Protein AF-A0A669EKJ0-F1 (afdb_monomer_lite)

Radius of gyration: 44.84 Å; chains: 1; bounding box: 117×77×110 Å

Organism: Oreochromis niloticus (NCBI:txid8128)

Foldseek 3Di:
DDDDDLVVCQVPPDLVSLVVDDLVVLVVNCVVLVQDDDNPDDSVVSSVSSVVSCVVVVSDDPDPPDDPDDDDDDDDDDDDDDDDDDDDDDDDDDDDDDDDPPDDDPDDPVVPCPDPVNVVVVVVVVVVVVVVVVVVVVVVVVVVVVVVVVVVVVVVVVVVVVVVVVVVVVVVVVVVVVVVVVVVVVPDPPPDDDPPPPPPPPPPPPPVVVVVVVVVVVD

pLDDT: mean 74.07, std 21.7, range [30.89, 98.69]

Secondary structure (DSSP, 8-state):
-----HHHHHHS--HHHHHHS-HHHHHHHHHHTT----TTS-HHHHHHHHHHHHHHTTSS------------------------------------------PPP---GGGG---HHHHHHHHHHHHHHHHHHHHHHHHHHHHHHHHHHHHHHHHHHHHHHHHHHHHHHHHHHHHHHHHHHHHHHHTS-------------------HHHHHHHHHTT-

Structure (mmCIF, N/CA/C/O backbone):
data_AF-A0A669EKJ0-F1
#
_entry.id   AF-A0A669EKJ0-F1
#
loop_
_atom_site.group_PDB
_atom_site.id
_atom_site.type_symbol
_atom_site.label_atom_id
_atom_site.label_alt_id
_atom_site.label_comp_id
_atom_site.label_asym_id
_atom_site.label_entity_id
_atom_site.label_seq_id
_atom_site.pdbx_PDB_ins_code
_atom_site.Cartn_x
_atom_site.Cartn_y
_atom_site.Cartn_z
_atom_site.occupancy
_atom_site.B_iso_or_equiv
_atom_site.auth_seq_id
_atom_site.auth_comp_id
_atom_site.auth_asym_id
_atom_site.auth_atom_id
_atom_site.pdbx_PDB_model_num
ATOM 1 N N . MET A 1 1 ? 3.127 -13.927 -50.199 1.00 44.66 1 MET A N 1
ATOM 2 C CA . MET A 1 1 ? 2.517 -13.488 -48.924 1.00 44.66 1 MET A CA 1
ATOM 3 C C . MET A 1 1 ? 2.285 -14.740 -48.099 1.00 44.66 1 MET A C 1
ATOM 5 O O . MET A 1 1 ? 1.481 -15.553 -48.525 1.00 44.66 1 MET A O 1
ATOM 9 N N . ALA A 1 2 ? 3.044 -14.953 -47.020 1.00 54.34 2 ALA A N 1
ATOM 10 C CA . ALA A 1 2 ? 2.874 -16.132 -46.170 1.00 54.34 2 ALA A CA 1
ATOM 11 C C . ALA A 1 2 ? 1.551 -16.007 -45.401 1.00 54.34 2 ALA A C 1
ATOM 13 O O . ALA A 1 2 ? 1.366 -15.061 -44.634 1.00 54.34 2 ALA A O 1
ATOM 14 N N . THR A 1 3 ? 0.616 -16.903 -45.689 1.00 70.19 3 THR A N 1
ATOM 15 C CA . THR A 1 3 ? -0.639 -17.077 -44.959 1.00 70.19 3 THR A CA 1
ATOM 16 C C . THR A 1 3 ? -0.335 -17.826 -43.667 1.00 70.19 3 THR A C 1
ATOM 18 O O . THR A 1 3 ? 0.333 -18.858 -43.707 1.00 70.19 3 THR A O 1
ATOM 21 N N . PHE A 1 4 ? -0.770 -17.295 -42.526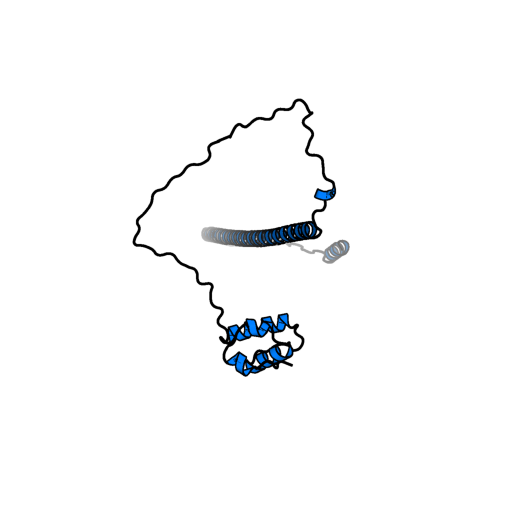 1.00 77.31 4 PHE A N 1
ATOM 22 C CA . PHE A 1 4 ? -0.708 -18.028 -41.267 1.00 77.31 4 PHE A CA 1
ATOM 23 C C . PHE A 1 4 ? -1.655 -19.228 -41.352 1.00 77.31 4 PHE A C 1
ATOM 25 O O . PHE A 1 4 ? -2.820 -19.066 -41.708 1.00 77.31 4 PHE A O 1
ATOM 32 N N . ASP A 1 5 ? -1.145 -20.423 -41.066 1.00 82.81 5 ASP A N 1
ATOM 33 C CA . ASP A 1 5 ? -1.951 -21.638 -41.049 1.00 82.81 5 ASP A CA 1
ATOM 34 C C . ASP A 1 5 ? -2.455 -21.920 -39.627 1.00 82.81 5 ASP A C 1
ATOM 36 O O . ASP A 1 5 ? -1.689 -22.286 -38.730 1.00 82.81 5 ASP A O 1
ATOM 40 N N . ILE A 1 6 ? -3.764 -21.749 -39.432 1.00 81.94 6 ILE A N 1
ATOM 41 C CA . ILE A 1 6 ? -4.445 -22.009 -38.159 1.00 81.94 6 ILE A CA 1
ATOM 42 C C . ILE A 1 6 ? -4.362 -23.501 -37.812 1.00 81.94 6 ILE A C 1
ATOM 44 O O . ILE A 1 6 ? -4.164 -23.839 -36.645 1.00 81.94 6 ILE A O 1
ATOM 48 N N . ALA A 1 7 ? -4.440 -24.398 -38.803 1.00 78.38 7 ALA A N 1
ATOM 49 C CA . ALA A 1 7 ? -4.379 -25.838 -38.566 1.00 78.38 7 ALA A CA 1
ATOM 50 C C . ALA A 1 7 ? -3.005 -26.243 -38.001 1.00 78.38 7 ALA A C 1
ATOM 52 O O . ALA A 1 7 ? -2.933 -26.934 -36.982 1.00 78.38 7 ALA A O 1
ATOM 53 N N . GLY A 1 8 ? -1.915 -25.720 -38.571 1.00 77.44 8 GLY A N 1
ATOM 54 C CA . GLY A 1 8 ? -0.563 -25.892 -38.037 1.00 77.44 8 GLY A CA 1
ATOM 55 C C . GLY A 1 8 ? -0.396 -25.384 -36.599 1.00 77.44 8 GLY A C 1
ATOM 56 O O . GLY A 1 8 ? 0.259 -26.041 -35.786 1.00 77.44 8 GLY A O 1
ATOM 57 N N . PHE A 1 9 ? -1.035 -24.264 -36.243 1.00 81.38 9 PHE A N 1
ATOM 58 C CA . PHE A 1 9 ? -1.031 -23.766 -34.864 1.00 81.38 9 PHE A CA 1
ATOM 59 C C . PHE A 1 9 ? -1.803 -24.686 -33.911 1.00 81.38 9 PHE A C 1
ATOM 61 O O . PHE A 1 9 ? -1.329 -24.944 -32.808 1.00 81.38 9 PHE A O 1
ATOM 68 N N . THR A 1 10 ? -2.950 -25.226 -34.330 1.00 78.50 10 THR A N 1
ATOM 69 C CA . THR A 1 10 ? -3.732 -26.149 -33.488 1.00 78.50 10 THR A CA 1
ATOM 70 C C . THR A 1 10 ? -3.004 -27.462 -33.207 1.00 78.50 10 THR A C 1
ATOM 72 O O . THR A 1 10 ? -3.125 -27.997 -32.108 1.00 78.50 10 THR A O 1
ATOM 75 N N . ALA A 1 11 ? -2.201 -27.950 -34.159 1.00 79.75 11 ALA A N 1
ATOM 76 C CA . ALA A 1 11 ? -1.397 -29.158 -33.988 1.00 79.75 11 ALA A CA 1
ATOM 77 C C . ALA A 1 11 ? -0.214 -28.952 -33.025 1.00 79.75 11 ALA A C 1
ATOM 79 O O . ALA A 1 11 ? 0.177 -29.878 -32.313 1.00 79.75 11 ALA A O 1
ATOM 80 N N . LYS A 1 12 ? 0.370 -27.746 -32.998 1.00 78.25 12 LYS A N 1
ATOM 81 C CA . LYS A 1 12 ? 1.479 -27.400 -32.102 1.00 78.25 12 LYS A CA 1
ATOM 82 C C . LYS A 1 12 ? 1.341 -25.960 -31.593 1.00 78.25 12 LYS A C 1
ATOM 84 O O . LYS A 1 12 ? 2.024 -25.059 -32.100 1.00 78.25 12 LYS A O 1
ATOM 89 N N . PRO A 1 13 ? 0.492 -25.730 -30.576 1.00 78.94 13 PRO A N 1
ATOM 90 C CA . PRO A 1 13 ? 0.267 -24.395 -30.049 1.00 78.94 13 PRO A CA 1
ATOM 91 C C . PRO A 1 13 ? 1.549 -23.911 -29.376 1.00 78.94 13 PRO A C 1
ATOM 93 O O . PRO A 1 13 ? 2.040 -24.503 -28.416 1.00 78.94 13 PRO A O 1
ATOM 96 N N . SER A 1 14 ? 2.136 -22.841 -29.907 1.00 79.88 14 SER A N 1
ATOM 97 C CA . SER A 1 14 ? 3.357 -22.263 -29.350 1.00 79.88 14 SER A CA 1
ATOM 98 C C . SER A 1 14 ? 3.255 -20.752 -29.256 1.00 79.88 14 SER A C 1
ATOM 100 O O . SER A 1 14 ? 2.785 -20.071 -30.167 1.00 79.88 14 SER A O 1
ATOM 102 N N . LEU A 1 15 ? 3.731 -20.217 -28.133 1.00 79.56 15 LEU A N 1
ATOM 103 C CA . LEU A 1 15 ? 3.696 -18.782 -27.863 1.00 79.56 15 LEU A CA 1
ATOM 104 C C . LEU A 1 15 ? 4.544 -17.999 -28.873 1.00 79.56 15 LEU A C 1
ATOM 106 O O . LEU A 1 15 ? 4.146 -16.921 -29.291 1.00 79.56 15 LEU A O 1
ATOM 110 N N . ALA A 1 16 ? 5.650 -18.583 -29.345 1.00 80.81 16 ALA A N 1
ATOM 111 C CA . ALA A 1 16 ? 6.514 -17.977 -30.356 1.00 80.81 16 ALA A CA 1
ATOM 112 C C . ALA A 1 16 ? 5.795 -17.723 -31.695 1.00 80.81 16 ALA A C 1
ATOM 114 O O . ALA A 1 16 ? 6.106 -16.749 -32.379 1.00 80.81 16 ALA A O 1
ATOM 115 N N . LEU A 1 17 ? 4.812 -18.555 -32.066 1.00 81.50 17 LEU A N 1
ATOM 116 C CA . LEU A 1 17 ? 4.032 -18.340 -33.287 1.00 81.50 17 LEU A CA 1
ATOM 117 C C . LEU A 1 17 ? 3.113 -17.119 -33.162 1.00 81.50 17 LEU A C 1
ATOM 119 O O . LEU A 1 17 ? 2.988 -16.361 -34.123 1.00 81.50 17 LEU A O 1
ATOM 123 N N . LEU A 1 18 ? 2.543 -16.865 -31.978 1.00 83.31 18 LEU A N 1
ATOM 124 C CA . LEU A 1 18 ? 1.678 -15.701 -31.733 1.00 83.31 18 LEU A CA 1
ATOM 125 C C . LEU A 1 18 ? 2.424 -14.365 -31.884 1.00 83.31 18 LEU A C 1
ATOM 127 O O . LEU A 1 18 ? 1.822 -13.349 -32.234 1.00 83.31 18 LEU A O 1
ATOM 131 N N . ASP A 1 19 ? 3.738 -14.354 -31.668 1.00 84.31 19 ASP A N 1
ATOM 132 C CA . ASP A 1 19 ? 4.569 -13.150 -31.774 1.00 84.31 19 ASP A CA 1
ATOM 133 C C . ASP A 1 19 ? 4.693 -12.679 -33.229 1.00 84.31 19 ASP A C 1
ATOM 135 O O . ASP A 1 19 ? 4.610 -11.477 -33.526 1.00 84.31 19 ASP A O 1
ATOM 139 N N . VAL A 1 20 ? 4.818 -13.642 -34.143 1.00 84.62 20 VAL A N 1
ATOM 140 C CA . VAL A 1 20 ? 5.020 -13.424 -35.582 1.00 84.62 20 VAL A CA 1
ATOM 141 C C . VAL A 1 20 ? 3.692 -13.195 -36.322 1.00 84.62 20 VAL A C 1
ATOM 143 O O . VAL A 1 20 ? 3.678 -12.548 -37.370 1.00 84.62 20 VAL A O 1
ATOM 146 N N . CYS A 1 21 ? 2.563 -13.628 -35.751 1.00 84.31 21 CYS A N 1
ATOM 147 C CA . CYS A 1 21 ? 1.220 -13.459 -36.321 1.00 84.31 21 CYS A CA 1
ATOM 148 C C . CYS A 1 21 ? 0.838 -11.991 -36.585 1.00 84.31 21 CYS A C 1
ATOM 150 O O . CYS A 1 21 ? 1.204 -11.071 -35.839 1.00 84.31 21 CYS A O 1
ATOM 152 N N . ARG A 1 22 ? 0.037 -11.743 -37.628 1.00 90.00 22 ARG A N 1
ATOM 153 C CA . ARG A 1 22 ? -0.607 -10.438 -37.852 1.00 90.00 22 ARG A CA 1
ATOM 154 C C . ARG A 1 22 ? -1.815 -10.287 -36.927 1.00 90.00 22 ARG A C 1
ATOM 156 O O . ARG A 1 22 ? -2.322 -11.250 -36.364 1.00 90.00 22 ARG A O 1
ATOM 163 N N . LYS A 1 23 ? -2.318 -9.055 -36.785 1.00 90.31 23 LYS A N 1
ATOM 164 C CA . LYS A 1 23 ? -3.505 -8.782 -35.954 1.00 90.31 23 LYS A CA 1
ATOM 165 C C . LYS A 1 23 ? -4.730 -9.598 -36.402 1.00 90.31 23 LYS A C 1
ATOM 167 O O . LYS A 1 23 ? -5.476 -10.051 -35.547 1.00 90.31 23 LYS A O 1
ATOM 172 N N . ARG A 1 24 ? -4.910 -9.790 -37.716 1.00 87.38 24 ARG A N 1
ATOM 173 C CA . ARG A 1 24 ? -5.999 -10.602 -38.282 1.00 87.38 24 ARG A CA 1
ATOM 174 C C . ARG A 1 24 ? -5.875 -12.067 -37.859 1.00 87.38 24 ARG A C 1
ATOM 176 O O . ARG A 1 24 ? -6.806 -12.595 -37.273 1.00 87.38 24 ARG A O 1
ATOM 183 N N . ASP A 1 25 ? -4.701 -12.656 -38.054 1.00 88.50 25 ASP A N 1
ATOM 184 C CA . ASP A 1 25 ? -4.416 -14.048 -37.692 1.00 88.50 25 ASP A CA 1
ATOM 185 C C . ASP A 1 25 ? -4.686 -14.305 -36.195 1.00 88.50 25 ASP A C 1
ATOM 187 O O . ASP A 1 25 ? -5.316 -15.288 -35.827 1.00 88.50 25 ASP A O 1
ATOM 191 N N . LEU A 1 26 ? -4.305 -13.369 -35.315 1.00 89.69 26 LEU A N 1
ATOM 192 C CA . LEU A 1 26 ? -4.602 -13.456 -33.878 1.00 89.69 26 LEU A CA 1
ATOM 193 C C . LEU A 1 26 ? -6.111 -13.437 -33.566 1.00 89.69 26 LEU A C 1
ATOM 195 O O . LEU A 1 26 ? -6.544 -14.085 -32.616 1.00 89.69 26 LEU A O 1
ATOM 199 N N . GLN A 1 27 ? -6.913 -12.700 -34.341 1.00 88.75 27 GLN A N 1
ATOM 200 C CA . GLN A 1 27 ? -8.376 -12.690 -34.204 1.00 88.75 27 GLN A CA 1
ATOM 201 C C . GLN A 1 27 ? -8.998 -13.993 -34.715 1.00 88.75 27 GLN A C 1
ATOM 203 O O . GLN A 1 27 ? -9.948 -14.493 -34.114 1.00 88.75 27 GLN A O 1
ATOM 208 N N . GLU A 1 28 ? -8.455 -14.565 -35.789 1.00 89.00 28 GLU A N 1
ATOM 209 C CA . GLU A 1 28 ? -8.882 -15.867 -36.306 1.00 89.00 28 GLU A CA 1
ATOM 210 C C . GLU A 1 28 ? -8.579 -16.983 -35.298 1.00 89.00 28 GLU A C 1
ATOM 212 O O . GLU A 1 28 ? -9.455 -17.795 -35.005 1.00 89.00 28 GLU A O 1
ATOM 217 N N . VAL A 1 29 ? -7.399 -16.963 -34.667 1.00 86.69 29 VAL A N 1
ATOM 218 C CA . VAL A 1 29 ? -7.061 -17.879 -33.565 1.00 86.69 29 VAL A CA 1
ATOM 219 C C . VAL A 1 29 ? -8.011 -17.677 -32.381 1.00 86.69 29 VAL A C 1
ATOM 221 O O . VAL A 1 29 ? -8.551 -18.650 -31.861 1.00 86.69 29 VAL A O 1
ATOM 224 N N . ALA A 1 30 ? -8.286 -16.434 -31.976 1.00 89.44 30 ALA A N 1
ATOM 225 C CA . ALA A 1 30 ? -9.242 -16.161 -30.899 1.00 89.44 30 ALA A CA 1
ATOM 226 C C . ALA A 1 30 ? -10.636 -16.731 -31.205 1.00 89.44 30 ALA A C 1
ATOM 228 O O . ALA A 1 30 ? -11.250 -17.362 -30.347 1.00 89.44 30 ALA A O 1
ATOM 229 N N . THR A 1 31 ? -11.095 -16.573 -32.448 1.00 89.38 31 THR A N 1
ATOM 230 C CA . THR A 1 31 ? -12.373 -17.113 -32.927 1.00 89.38 31 THR A CA 1
ATOM 231 C C . THR A 1 31 ? -12.375 -18.641 -32.890 1.00 89.38 31 THR A C 1
ATOM 233 O O . THR A 1 31 ? -13.329 -19.237 -32.398 1.00 89.38 31 THR A O 1
ATOM 236 N N . HIS A 1 32 ? -11.289 -19.277 -33.335 1.00 87.38 32 HIS A N 1
ATOM 237 C CA . HIS A 1 32 ? -11.148 -20.733 -33.342 1.00 87.38 32 HIS A CA 1
ATOM 238 C C . HIS A 1 32 ? -11.215 -21.344 -31.931 1.00 87.38 32 HIS A C 1
ATOM 240 O O . HIS A 1 32 ? -11.831 -22.386 -31.733 1.00 87.38 32 HIS A O 1
ATOM 246 N N . TYR A 1 33 ? -10.611 -20.690 -30.934 1.00 84.69 33 TYR A N 1
ATOM 247 C CA . TYR A 1 33 ? -10.622 -21.152 -29.539 1.00 84.69 33 TYR A CA 1
ATOM 248 C C . TYR A 1 33 ? -11.789 -20.596 -28.703 1.00 84.69 33 TYR A C 1
ATOM 250 O O . TYR A 1 33 ? -11.871 -20.873 -27.504 1.00 84.69 33 TYR A O 1
ATOM 258 N N . GLY A 1 34 ? -12.692 -19.816 -29.310 1.00 85.38 34 GLY A N 1
ATOM 259 C CA . GLY A 1 34 ? -13.833 -19.206 -28.623 1.00 85.38 34 GLY A CA 1
ATOM 260 C C . GLY A 1 34 ? -13.435 -18.200 -27.537 1.00 85.38 34 GLY A C 1
ATOM 261 O O . GLY A 1 34 ? -14.122 -18.080 -26.525 1.00 85.38 34 GLY A O 1
ATOM 262 N N . ILE A 1 35 ? -12.306 -17.507 -27.711 1.00 87.06 35 ILE A N 1
ATOM 263 C CA . ILE A 1 35 ? -11.802 -16.495 -26.779 1.00 87.06 35 ILE A CA 1
ATOM 264 C C . ILE A 1 35 ? -12.346 -15.130 -27.209 1.00 87.06 35 ILE A C 1
ATOM 266 O O . ILE A 1 35 ? -12.019 -14.619 -28.282 1.00 87.06 35 ILE A O 1
ATOM 270 N N . SER A 1 36 ? -13.163 -14.517 -26.353 1.00 87.00 36 SER A N 1
ATOM 271 C CA . SER A 1 36 ? -13.737 -13.193 -26.600 1.00 87.00 36 SER A CA 1
ATOM 272 C C . SER A 1 36 ? -12.665 -12.108 -26.517 1.00 87.00 36 SER A C 1
ATOM 274 O O . SER A 1 36 ? -12.218 -11.733 -25.434 1.00 87.00 36 SER A O 1
ATOM 276 N N . VAL A 1 37 ? -12.272 -11.571 -27.670 1.00 86.25 37 VAL A N 1
ATOM 277 C CA . VAL A 1 37 ? -11.315 -10.464 -27.788 1.00 86.25 37 VAL A CA 1
ATOM 278 C C . VAL A 1 37 ? -11.960 -9.283 -28.506 1.00 86.25 37 VAL A C 1
ATOM 280 O O . VAL A 1 37 ? -12.655 -9.448 -29.507 1.00 86.25 37 VAL A O 1
ATOM 283 N N . SER A 1 38 ? -11.730 -8.064 -28.014 1.00 86.75 38 SER A N 1
ATOM 284 C CA . SER A 1 38 ? -12.245 -6.861 -28.674 1.00 86.75 38 SER A CA 1
ATOM 285 C C . SER A 1 38 ? -11.462 -6.560 -29.959 1.00 86.75 38 SER A C 1
ATOM 287 O O . SER A 1 38 ? -10.228 -6.584 -29.994 1.00 86.75 38 SER A O 1
ATOM 289 N N . THR A 1 39 ? -12.178 -6.238 -31.037 1.00 82.19 39 THR A N 1
ATOM 290 C CA . THR A 1 39 ? -11.601 -5.925 -32.358 1.00 82.19 39 THR A CA 1
ATOM 291 C C . THR A 1 39 ? -10.764 -4.637 -32.349 1.00 82.19 39 THR A C 1
ATOM 293 O O . THR A 1 39 ? -9.846 -4.476 -33.167 1.00 82.19 39 THR A O 1
ATOM 296 N N . GLY A 1 40 ? -11.024 -3.748 -31.384 1.00 84.69 40 GLY A N 1
ATOM 297 C CA . GLY A 1 40 ? -10.316 -2.484 -31.174 1.00 84.69 40 GLY A CA 1
ATOM 298 C C . GLY A 1 40 ? -8.967 -2.610 -30.460 1.00 84.69 40 GLY A C 1
ATOM 299 O O . GLY A 1 40 ? -8.194 -1.655 -30.477 1.00 84.69 40 GLY A O 1
ATOM 300 N N . LEU A 1 41 ? -8.644 -3.774 -29.886 1.00 84.69 41 LEU A N 1
ATOM 301 C CA . LEU A 1 41 ? -7.414 -3.958 -29.110 1.00 84.69 41 LEU A CA 1
ATOM 302 C C . LEU A 1 41 ? -6.154 -3.786 -29.964 1.00 84.69 41 LEU A C 1
ATOM 304 O O . LEU A 1 41 ? -6.110 -4.132 -31.157 1.00 84.69 41 LEU A O 1
ATOM 308 N N . ARG A 1 42 ? -5.094 -3.261 -29.346 1.00 89.12 42 ARG A N 1
ATOM 309 C CA . ARG A 1 42 ? -3.759 -3.212 -29.961 1.00 89.12 42 ARG A CA 1
ATOM 310 C C . ARG A 1 42 ? -3.202 -4.635 -30.085 1.00 89.12 42 ARG A C 1
ATOM 312 O O . ARG A 1 42 ? -3.573 -5.519 -29.321 1.00 89.12 42 ARG A O 1
ATOM 319 N N . LYS A 1 43 ? -2.275 -4.882 -31.024 1.00 89.88 43 LYS A N 1
ATOM 320 C CA . LYS A 1 43 ? -1.696 -6.231 -31.247 1.00 89.88 43 LYS A CA 1
ATOM 321 C C . LYS A 1 43 ? -1.142 -6.848 -29.950 1.00 89.88 43 LYS A C 1
ATOM 323 O O . LYS A 1 43 ? -1.333 -8.034 -29.714 1.00 89.88 43 LYS A O 1
ATOM 328 N N . ALA A 1 44 ? -0.485 -6.041 -29.116 1.00 87.81 44 ALA A N 1
ATOM 329 C CA . ALA A 1 44 ? 0.074 -6.487 -27.840 1.00 87.81 44 ALA A CA 1
ATOM 330 C C . ALA A 1 44 ? -1.007 -6.914 -26.829 1.00 87.81 44 ALA A C 1
ATOM 332 O O . ALA A 1 44 ? -0.868 -7.954 -26.195 1.00 87.81 44 ALA A O 1
ATOM 333 N N . GLU A 1 45 ? -2.097 -6.152 -26.725 1.00 89.12 45 GLU A N 1
ATOM 334 C CA . GLU A 1 45 ? -3.239 -6.457 -25.849 1.00 89.12 45 GLU A CA 1
ATOM 335 C C . GLU A 1 45 ? -3.977 -7.711 -26.322 1.00 89.12 45 GLU A C 1
ATOM 337 O O . GLU A 1 45 ? -4.290 -8.591 -25.527 1.00 89.12 45 GLU A O 1
ATOM 342 N N . LEU A 1 46 ? -4.186 -7.828 -27.637 1.00 89.44 46 LEU A N 1
ATOM 343 C CA . LEU A 1 46 ? -4.793 -8.999 -28.261 1.00 89.44 46 LEU A CA 1
ATOM 344 C C . LEU A 1 46 ? -3.962 -10.264 -28.009 1.00 89.44 46 LEU A C 1
ATOM 346 O O . LEU A 1 46 ? -4.514 -11.300 -27.657 1.00 89.44 46 LEU A O 1
ATOM 350 N N . LYS A 1 47 ? -2.633 -10.167 -28.137 1.00 90.25 47 LYS A N 1
ATOM 351 C CA . LYS A 1 47 ? -1.710 -11.256 -27.807 1.00 90.25 47 LYS A CA 1
ATOM 352 C C . LYS A 1 47 ? -1.820 -11.639 -26.331 1.00 90.25 47 LYS A C 1
ATOM 354 O O . LYS A 1 47 ? -1.942 -12.819 -26.037 1.00 90.25 47 LYS A O 1
ATOM 359 N N . ALA A 1 48 ? -1.793 -10.672 -25.414 1.00 88.56 48 ALA A N 1
ATOM 360 C CA . ALA A 1 48 ? -1.891 -10.946 -23.981 1.00 88.56 48 ALA A CA 1
ATOM 361 C C . ALA A 1 48 ? -3.213 -11.645 -23.622 1.00 88.56 48 ALA A C 1
ATOM 363 O O . ALA A 1 48 ? -3.194 -12.678 -22.960 1.00 88.56 48 ALA A O 1
ATOM 364 N N . ALA A 1 49 ? -4.341 -11.137 -24.128 1.00 87.50 49 ALA A N 1
ATOM 365 C CA . ALA A 1 49 ? -5.655 -11.742 -23.926 1.00 87.50 49 ALA A CA 1
ATOM 366 C C . ALA A 1 49 ? -5.725 -13.169 -24.490 1.00 87.50 49 ALA A C 1
ATOM 368 O O . ALA A 1 49 ? -6.274 -14.063 -23.851 1.00 87.50 49 ALA A O 1
ATOM 369 N N . LEU A 1 50 ? -5.126 -13.397 -25.661 1.00 88.94 50 LEU A N 1
ATOM 370 C CA . LEU A 1 50 ? -5.095 -14.711 -26.286 1.00 88.94 50 LEU A CA 1
ATOM 371 C C . LEU A 1 50 ? -4.208 -15.695 -25.517 1.00 88.94 50 LEU A C 1
ATOM 373 O O . LEU A 1 50 ? -4.602 -16.836 -25.331 1.00 88.94 50 LEU A O 1
ATOM 377 N N . VAL A 1 51 ? -3.045 -15.262 -25.029 1.00 88.50 51 VAL A N 1
ATOM 378 C CA . VAL A 1 51 ? -2.174 -16.095 -24.187 1.00 88.50 51 VAL A CA 1
ATOM 379 C C . VAL A 1 51 ? -2.899 -16.493 -22.905 1.00 88.50 51 VAL A C 1
ATOM 381 O O . VAL A 1 51 ? -2.940 -17.679 -22.590 1.00 88.50 51 VAL A O 1
ATOM 384 N N . SER A 1 52 ? -3.537 -15.541 -22.219 1.00 86.00 52 SER A N 1
ATOM 385 C CA . SER A 1 52 ? -4.342 -15.822 -21.025 1.00 86.00 52 SER A CA 1
ATOM 386 C C . SER A 1 52 ? -5.506 -16.773 -21.317 1.00 86.00 52 SER A C 1
ATOM 388 O O . SER A 1 52 ? -5.703 -17.733 -20.580 1.00 86.00 52 SER A O 1
ATOM 390 N N . GLY A 1 53 ? -6.237 -16.566 -22.417 1.00 83.62 53 GLY A N 1
ATOM 391 C CA . GLY A 1 53 ? -7.347 -17.441 -22.803 1.00 83.62 53 GLY A CA 1
ATOM 392 C C . GLY A 1 53 ? -6.896 -18.844 -23.222 1.00 83.62 53 GLY A C 1
ATOM 393 O O . GLY A 1 53 ? -7.550 -19.828 -22.894 1.00 83.62 53 GLY A O 1
ATOM 394 N N . LEU A 1 54 ? -5.751 -18.974 -23.898 1.00 85.50 54 LEU A N 1
ATOM 395 C CA . LEU A 1 54 ? -5.178 -20.274 -24.266 1.00 85.50 54 LEU A CA 1
ATOM 396 C C . LEU A 1 54 ? -4.631 -21.035 -23.050 1.00 85.50 54 LEU A C 1
ATOM 398 O O . LEU A 1 54 ? -4.702 -22.264 -23.028 1.00 85.50 54 LEU A O 1
ATOM 402 N N . LEU A 1 55 ? -4.117 -20.319 -22.046 1.00 84.31 55 LEU A N 1
ATOM 403 C CA . LEU A 1 55 ? -3.737 -20.876 -20.744 1.00 84.31 55 LEU A CA 1
ATOM 404 C C . LEU A 1 55 ? -4.964 -21.393 -19.986 1.00 84.31 55 LEU A C 1
ATOM 406 O O . LEU A 1 55 ? -4.956 -22.524 -19.511 1.00 84.31 55 LEU A O 1
ATOM 410 N N . GLU A 1 56 ? -6.036 -20.602 -19.926 1.00 83.00 56 GLU A N 1
ATOM 411 C CA . GLU A 1 56 ? -7.286 -20.974 -19.252 1.00 83.00 56 GLU A CA 1
ATOM 412 C C . GLU A 1 56 ? -7.961 -22.189 -19.906 1.00 83.00 56 GLU A C 1
ATOM 414 O O . GLU A 1 56 ? -8.492 -23.061 -19.222 1.00 83.00 56 GLU A O 1
ATOM 419 N N . LYS A 1 57 ? -7.890 -22.295 -21.238 1.00 74.25 57 LYS A N 1
ATOM 420 C CA . LYS A 1 57 ? -8.380 -23.460 -21.991 1.00 74.25 57 LYS A CA 1
ATOM 421 C C . LYS A 1 57 ? -7.418 -24.657 -21.968 1.00 74.25 57 LYS A C 1
ATOM 423 O O . LYS A 1 57 ? -7.737 -25.683 -22.564 1.00 74.25 57 LYS A O 1
ATOM 428 N N . GLY A 1 58 ? -6.256 -24.545 -21.317 1.00 63.88 58 GLY A N 1
ATOM 429 C CA . GLY A 1 58 ? -5.267 -25.623 -21.204 1.00 63.88 58 GLY A CA 1
ATOM 430 C C . GLY A 1 58 ? -4.580 -26.004 -22.521 1.00 63.88 58 GLY A C 1
ATOM 431 O O . GLY A 1 58 ? -3.981 -27.071 -22.614 1.00 63.88 58 GLY A O 1
ATOM 432 N N . VAL A 1 59 ? -4.664 -25.148 -23.546 1.00 63.81 59 VAL A N 1
ATOM 433 C CA . VAL A 1 59 ? -4.087 -25.383 -24.882 1.00 63.81 59 VAL A CA 1
ATOM 434 C C . VAL A 1 59 ? -2.578 -25.130 -24.880 1.00 63.81 59 VAL A C 1
ATOM 436 O O . VAL A 1 59 ? -1.838 -25.754 -25.636 1.00 63.81 59 VAL A O 1
ATOM 439 N N . VAL A 1 60 ? -2.103 -24.234 -24.011 1.00 57.81 60 VAL A N 1
ATOM 440 C CA . VAL A 1 60 ? -0.677 -23.965 -23.804 1.00 57.81 60 VAL A CA 1
ATOM 441 C C . VAL A 1 60 ? -0.342 -24.208 -22.339 1.00 57.81 60 VAL A C 1
ATOM 443 O O . VAL A 1 60 ? -0.802 -23.486 -21.460 1.00 57.81 60 VAL A O 1
ATOM 446 N N . VAL A 1 61 ? 0.492 -25.211 -22.074 1.00 55.91 61 VAL A N 1
ATOM 447 C CA . VAL A 1 61 ? 1.062 -25.436 -20.743 1.00 55.91 61 VAL A CA 1
ATOM 448 C C . VAL A 1 61 ? 2.258 -24.500 -20.579 1.00 55.91 61 VAL A C 1
ATOM 450 O O . VAL A 1 61 ? 3.261 -24.640 -21.280 1.00 55.91 61 VAL A O 1
ATOM 453 N N . MET A 1 62 ? 2.173 -23.544 -19.649 1.00 50.41 62 MET A N 1
ATOM 454 C CA . MET A 1 62 ? 3.374 -22.896 -19.120 1.00 50.41 62 MET A CA 1
ATOM 455 C C . MET A 1 62 ? 4.186 -23.970 -18.400 1.00 50.41 62 MET A C 1
ATOM 457 O O . MET A 1 62 ? 3.783 -24.460 -17.348 1.00 50.41 62 MET A O 1
ATOM 461 N N . GLN A 1 63 ? 5.316 -24.366 -18.980 1.00 47.34 63 GLN A N 1
ATOM 462 C CA . GLN A 1 63 ? 6.265 -25.226 -18.290 1.00 47.34 63 GLN A CA 1
ATOM 463 C C . GLN A 1 63 ? 6.769 -24.467 -17.047 1.00 47.34 63 GLN A C 1
ATOM 465 O O . GLN A 1 63 ? 7.285 -23.355 -17.198 1.00 47.34 63 GLN A O 1
ATOM 470 N N . PRO A 1 64 ? 6.603 -25.003 -15.824 1.00 39.62 64 PRO A N 1
ATOM 471 C CA . PRO A 1 64 ? 7.181 -24.381 -14.644 1.00 39.62 64 PRO A CA 1
ATOM 472 C C . PRO A 1 64 ? 8.714 -24.415 -14.748 1.00 39.62 64 PRO A C 1
ATOM 474 O O . PRO A 1 64 ? 9.264 -25.368 -15.311 1.00 39.62 64 PRO A O 1
ATOM 477 N N . PRO A 1 65 ? 9.424 -23.403 -14.216 1.00 39.22 65 PRO A N 1
ATOM 478 C CA . PRO A 1 65 ? 10.874 -23.447 -14.124 1.00 39.22 65 PRO A CA 1
ATOM 479 C C . PRO A 1 65 ? 11.259 -24.650 -13.261 1.00 39.22 65 PRO A C 1
ATOM 481 O O . PRO A 1 65 ? 10.983 -24.694 -12.064 1.00 39.22 65 PRO A O 1
ATOM 484 N N . SER A 1 66 ? 11.862 -25.653 -13.890 1.00 42.78 66 SER A N 1
ATOM 485 C CA . SER A 1 66 ? 12.459 -26.798 -13.219 1.00 42.78 66 SER A CA 1
ATOM 486 C C . SER A 1 66 ? 13.540 -26.297 -12.264 1.00 42.78 66 SER A C 1
ATOM 488 O O . SER A 1 66 ? 14.612 -25.875 -12.694 1.00 42.78 66 SER A O 1
ATOM 490 N N . ILE A 1 67 ? 13.225 -26.320 -10.971 1.00 47.12 67 ILE A N 1
ATOM 491 C CA . ILE A 1 67 ? 14.161 -26.128 -9.867 1.00 47.12 67 ILE A CA 1
ATOM 492 C C . ILE A 1 67 ? 15.065 -27.371 -9.830 1.00 47.12 67 ILE A C 1
ATOM 494 O O . ILE A 1 67 ? 14.544 -28.470 -9.624 1.00 47.12 67 ILE A O 1
ATOM 498 N N . PRO A 1 68 ? 16.394 -27.261 -10.010 1.00 46.16 68 PRO A N 1
ATOM 499 C CA . PRO A 1 68 ? 17.289 -28.365 -9.706 1.00 46.16 68 PRO A CA 1
ATOM 500 C C . PRO A 1 68 ? 17.435 -28.462 -8.182 1.00 46.16 68 PRO A C 1
ATOM 502 O O . PRO A 1 68 ? 18.154 -27.688 -7.554 1.00 46.16 68 PRO A O 1
ATOM 505 N N . GLY A 1 69 ? 16.683 -29.387 -7.585 1.00 33.16 69 GLY A N 1
ATOM 506 C CA . GLY A 1 69 ? 16.819 -29.782 -6.184 1.00 33.16 69 GLY A CA 1
ATOM 507 C C . GLY A 1 69 ? 17.984 -30.769 -5.985 1.00 33.16 69 GLY A C 1
ATOM 508 O O . GLY A 1 69 ? 18.218 -31.604 -6.860 1.00 33.16 69 GLY A O 1
ATOM 509 N N . PRO A 1 70 ? 18.719 -30.690 -4.859 1.00 55.81 70 PRO A N 1
ATOM 510 C CA . PRO A 1 70 ? 19.960 -31.421 -4.624 1.00 55.81 70 PRO A CA 1
ATOM 511 C C . PRO A 1 70 ? 19.716 -32.796 -3.982 1.00 55.81 70 PRO A C 1
ATOM 513 O O . PRO A 1 70 ? 19.010 -32.903 -2.983 1.00 55.81 70 PRO A O 1
ATOM 516 N N . ALA A 1 71 ? 20.371 -33.835 -4.501 1.00 37.78 71 ALA A N 1
ATOM 517 C CA . ALA A 1 71 ? 20.609 -35.094 -3.793 1.00 37.78 71 ALA A CA 1
ATOM 518 C C . ALA A 1 71 ? 21.840 -35.796 -4.399 1.00 37.78 71 ALA A C 1
ATOM 520 O O . ALA A 1 71 ? 21.806 -36.233 -5.547 1.00 37.78 71 ALA A O 1
ATOM 521 N N . GLY A 1 72 ? 22.945 -35.856 -3.644 1.00 35.03 72 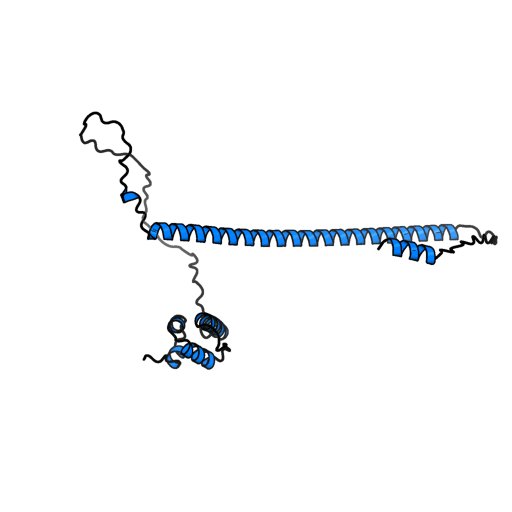GLY A N 1
ATOM 522 C CA . GLY A 1 72 ? 24.074 -36.769 -3.910 1.00 35.03 72 GLY A CA 1
ATOM 523 C C . GLY A 1 72 ? 23.771 -38.191 -3.401 1.00 35.03 72 GLY A C 1
ATOM 524 O O . GLY A 1 72 ? 22.603 -38.469 -3.123 1.00 35.03 72 GLY A O 1
ATOM 525 N N . PRO A 1 73 ? 24.767 -39.075 -3.154 1.00 49.59 73 PRO A N 1
ATOM 526 C CA . PRO A 1 73 ? 26.219 -38.978 -3.374 1.00 49.59 73 PRO A CA 1
ATOM 527 C C . PRO A 1 73 ? 26.811 -40.229 -4.095 1.00 49.59 73 PRO A C 1
ATOM 529 O O . PRO A 1 73 ? 26.067 -41.107 -4.520 1.00 49.59 73 PRO A O 1
ATOM 532 N N . SER A 1 74 ? 28.153 -40.339 -4.128 1.00 34.47 74 SER A N 1
ATOM 533 C CA . SER A 1 74 ? 28.997 -41.509 -4.504 1.00 34.47 74 SER A CA 1
ATOM 534 C C . SER A 1 74 ? 29.588 -41.439 -5.926 1.00 34.47 74 SER A C 1
ATOM 536 O O . SER A 1 74 ? 28.848 -41.393 -6.895 1.00 34.47 74 SER A O 1
ATOM 538 N N . ALA A 1 75 ? 30.899 -41.420 -6.176 1.00 34.25 75 ALA A N 1
ATOM 539 C CA . ALA A 1 75 ? 32.086 -41.512 -5.333 1.00 34.25 75 ALA A CA 1
ATOM 540 C C . ALA A 1 75 ? 33.237 -40.737 -6.010 1.00 34.25 75 ALA A C 1
ATOM 542 O O . ALA A 1 75 ? 33.409 -40.794 -7.227 1.00 34.25 75 ALA A O 1
ATOM 543 N N . ALA A 1 76 ? 34.018 -40.017 -5.206 1.00 40.00 76 ALA A N 1
ATOM 544 C CA . ALA A 1 76 ? 35.351 -39.517 -5.559 1.00 40.00 76 ALA A CA 1
ATOM 545 C C . ALA A 1 76 ? 36.360 -40.706 -5.517 1.00 40.00 76 ALA A C 1
ATOM 547 O O . ALA A 1 76 ? 35.971 -41.756 -4.998 1.00 40.00 76 ALA A O 1
ATOM 548 N N . PRO A 1 77 ? 37.628 -40.606 -5.990 1.00 44.28 77 PRO A N 1
ATOM 549 C CA . PRO A 1 77 ? 38.564 -39.578 -5.516 1.00 44.28 77 PRO A CA 1
ATOM 550 C C . PRO A 1 77 ? 39.589 -39.066 -6.550 1.00 44.28 77 PRO A C 1
ATOM 552 O O . PRO A 1 77 ? 40.239 -39.841 -7.239 1.00 44.28 77 PRO A O 1
ATOM 555 N N . HIS A 1 78 ? 39.846 -37.756 -6.549 1.00 30.89 78 HIS A N 1
ATOM 556 C CA . HIS A 1 78 ? 41.209 -37.256 -6.326 1.00 30.89 78 HIS A CA 1
ATOM 557 C C . HIS A 1 78 ? 41.209 -35.739 -6.076 1.00 30.89 78 HIS A C 1
ATOM 559 O O . HIS A 1 78 ? 40.935 -34.933 -6.957 1.00 30.89 78 HIS A O 1
ATOM 565 N N . VAL A 1 79 ? 41.535 -35.380 -4.838 1.00 41.62 79 VAL A N 1
ATOM 566 C CA . VAL A 1 79 ? 42.139 -34.102 -4.410 1.00 41.62 79 VAL A CA 1
ATOM 567 C C . VAL A 1 79 ? 43.633 -34.417 -4.137 1.00 41.62 79 VAL A C 1
ATOM 569 O O . VAL A 1 79 ? 43.949 -35.613 -4.059 1.00 41.62 79 VAL A O 1
ATOM 572 N N . PRO A 1 80 ? 44.580 -33.456 -4.020 1.00 42.91 80 PRO A N 1
ATOM 573 C CA . PRO A 1 80 ? 44.512 -32.237 -3.192 1.00 42.91 80 PRO A CA 1
ATOM 574 C C . PRO A 1 80 ? 44.874 -30.948 -3.963 1.00 42.91 80 PRO A C 1
ATOM 576 O O . PRO A 1 80 ? 45.743 -30.936 -4.823 1.00 42.91 80 PRO A O 1
ATOM 579 N N . SER A 1 81 ? 44.136 -29.852 -3.776 1.00 35.06 81 SER A N 1
ATOM 580 C CA . SER A 1 81 ? 44.419 -28.792 -2.789 1.00 35.06 81 SER A CA 1
ATOM 581 C C . SER A 1 81 ? 45.845 -28.239 -2.843 1.00 35.06 81 SER A C 1
ATOM 583 O O . SER A 1 81 ? 46.736 -28.818 -2.232 1.00 35.06 81 SER A O 1
ATOM 585 N N . GLN A 1 82 ? 46.011 -27.043 -3.419 1.00 35.69 82 GLN A N 1
ATOM 586 C CA . GLN A 1 82 ? 46.872 -26.016 -2.827 1.00 35.69 82 GLN A CA 1
ATOM 587 C C . GLN A 1 82 ? 46.215 -24.633 -2.931 1.00 35.69 82 GLN A C 1
ATOM 589 O O . GLN A 1 82 ? 46.022 -24.067 -4.002 1.00 35.69 82 GLN A O 1
ATOM 594 N N . VAL A 1 83 ? 45.850 -24.144 -1.748 1.00 37.03 83 VAL A N 1
ATOM 595 C CA . VAL A 1 83 ? 45.804 -22.739 -1.338 1.00 37.03 83 VAL A CA 1
ATOM 596 C C . VAL A 1 83 ? 47.176 -22.113 -1.589 1.00 37.03 83 VAL A C 1
ATOM 598 O O . VAL A 1 83 ? 48.150 -22.789 -1.293 1.00 37.03 83 VAL A O 1
ATOM 601 N N . ILE A 1 84 ? 47.244 -20.864 -2.062 1.00 36.50 84 ILE A N 1
ATOM 602 C CA . ILE A 1 84 ? 48.205 -19.815 -1.651 1.00 36.50 84 ILE A CA 1
ATOM 603 C C . ILE A 1 84 ? 47.759 -18.500 -2.320 1.00 36.50 84 ILE A C 1
ATOM 605 O O . ILE A 1 84 ? 47.702 -18.387 -3.543 1.00 36.50 84 ILE A O 1
ATOM 609 N N . GLU A 1 85 ? 47.411 -17.520 -1.489 1.00 35.56 85 GLU A N 1
ATOM 610 C CA . GLU A 1 85 ? 47.316 -16.100 -1.839 1.00 35.56 85 GLU A CA 1
ATOM 611 C C . GLU A 1 85 ? 48.718 -15.438 -1.706 1.00 35.56 85 GLU A C 1
ATOM 613 O O . GLU A 1 85 ? 49.689 -16.103 -1.350 1.00 35.56 85 GLU A O 1
ATOM 618 N N . PRO A 1 86 ? 48.866 -14.147 -2.025 1.00 46.88 86 PRO A N 1
ATOM 619 C CA . PRO A 1 86 ? 49.799 -13.605 -3.005 1.00 46.88 86 PRO A CA 1
ATOM 620 C C . PRO A 1 86 ? 51.245 -13.461 -2.496 1.00 46.88 86 PRO A C 1
ATOM 622 O O . PRO A 1 86 ? 51.484 -13.038 -1.368 1.00 46.88 86 PRO A O 1
ATOM 625 N N . SER A 1 87 ? 52.237 -13.692 -3.362 1.00 32.12 87 SER A N 1
ATOM 626 C CA . SER A 1 87 ? 53.612 -13.279 -3.069 1.00 32.12 87 SER A CA 1
ATOM 627 C C . SER A 1 87 ? 54.347 -12.775 -4.309 1.00 32.12 87 SER A C 1
ATOM 629 O O . SER A 1 87 ? 54.580 -13.493 -5.277 1.00 32.12 87 SER A O 1
ATOM 631 N N . VAL A 1 88 ? 54.662 -11.486 -4.227 1.00 38.81 88 VAL A N 1
ATOM 632 C CA . VAL A 1 88 ? 55.744 -10.723 -4.853 1.00 38.81 88 VAL A CA 1
ATOM 633 C C . VAL A 1 88 ? 56.791 -11.572 -5.586 1.00 38.81 88 VAL A C 1
ATOM 635 O O . VAL A 1 88 ? 57.492 -12.379 -4.980 1.00 38.81 88 VAL A O 1
ATOM 638 N N . SER A 1 89 ? 56.988 -11.294 -6.874 1.00 36.22 89 SER A N 1
ATOM 639 C CA . SER A 1 89 ? 58.281 -11.490 -7.537 1.00 36.22 89 SER A CA 1
ATOM 640 C C . SER A 1 89 ? 58.444 -10.495 -8.681 1.00 36.22 89 SER A C 1
ATOM 642 O O . SER A 1 89 ? 57.856 -10.609 -9.753 1.00 36.22 89 SER A O 1
ATOM 644 N N . THR A 1 90 ? 59.254 -9.485 -8.391 1.00 37.44 90 THR A N 1
ATOM 645 C CA . THR A 1 90 ? 60.002 -8.663 -9.338 1.00 37.44 90 THR A CA 1
ATOM 646 C C . THR A 1 90 ? 60.877 -9.526 -10.254 1.00 37.44 90 THR A C 1
ATOM 648 O O . THR A 1 90 ? 61.474 -10.499 -9.795 1.00 37.44 90 THR A O 1
ATOM 651 N N . PRO A 1 91 ? 61.111 -9.076 -11.495 1.00 47.84 91 PRO A N 1
ATOM 652 C CA . PRO A 1 91 ? 62.431 -9.162 -12.091 1.00 47.84 91 PRO A CA 1
ATOM 653 C C . PRO A 1 91 ? 63.021 -7.755 -12.229 1.00 47.84 91 PRO A C 1
ATOM 655 O O . PRO A 1 91 ? 62.466 -6.864 -12.869 1.00 47.84 91 PRO A O 1
ATOM 658 N N . VAL A 1 92 ? 64.167 -7.576 -11.578 1.00 43.25 92 VAL A N 1
ATOM 659 C CA . VAL A 1 92 ? 65.100 -6.463 -11.764 1.00 43.25 92 VAL A CA 1
ATOM 660 C C . VAL A 1 92 ? 65.649 -6.504 -13.192 1.00 43.25 92 VAL A C 1
ATOM 662 O O . VAL A 1 92 ? 66.063 -7.562 -13.657 1.00 43.25 92 VAL A O 1
ATOM 665 N N . GLY A 1 93 ? 65.702 -5.349 -13.862 1.00 35.06 93 GLY A N 1
ATOM 666 C CA . GLY A 1 93 ? 66.274 -5.235 -15.204 1.00 35.06 93 GLY A CA 1
ATOM 667 C C . GLY A 1 93 ? 66.365 -3.806 -15.734 1.00 35.06 93 GLY A C 1
ATOM 668 O O . GLY A 1 93 ? 65.756 -3.502 -16.745 1.00 35.06 93 GLY A O 1
ATOM 669 N N . GLN A 1 94 ? 67.117 -2.965 -15.014 1.00 39.34 94 GLN A N 1
ATOM 670 C CA . GLN A 1 94 ? 67.938 -1.839 -15.498 1.00 39.34 94 GLN A CA 1
ATOM 671 C C . GLN A 1 94 ? 67.327 -0.774 -16.431 1.00 39.34 94 GLN A C 1
ATOM 673 O O . GLN A 1 94 ? 67.081 -1.004 -17.609 1.00 39.34 94 GLN A O 1
ATOM 678 N N . GLY A 1 95 ? 67.290 0.469 -15.935 1.00 34.94 95 GLY A N 1
ATOM 679 C CA . GLY A 1 95 ? 67.196 1.653 -16.790 1.00 34.94 95 GLY A CA 1
ATOM 680 C C . GLY A 1 95 ? 66.794 2.924 -16.052 1.00 34.94 95 GLY A C 1
ATOM 681 O O . GLY A 1 95 ? 65.706 3.437 -16.272 1.00 34.94 95 GLY A O 1
ATOM 682 N N . LEU A 1 96 ? 67.665 3.427 -15.175 1.00 46.22 96 LEU A N 1
ATOM 683 C CA . LEU A 1 96 ? 67.612 4.814 -14.704 1.00 46.22 96 LEU A CA 1
ATOM 684 C C . LEU A 1 96 ? 67.813 5.751 -15.913 1.00 46.22 96 LEU A C 1
ATOM 686 O O . LEU A 1 96 ? 68.775 5.562 -16.661 1.00 46.22 96 LEU A O 1
ATOM 690 N N . PRO A 1 97 ? 66.961 6.774 -16.077 1.00 47.12 97 PRO A N 1
ATOM 691 C CA . PRO A 1 97 ? 67.531 8.110 -16.154 1.00 47.12 97 PRO A CA 1
ATOM 692 C C . PRO A 1 97 ? 66.831 9.071 -15.187 1.00 47.12 97 PRO A C 1
ATOM 694 O O . PRO A 1 97 ? 65.610 9.172 -15.115 1.00 47.12 97 PRO A O 1
ATOM 697 N N . GLU A 1 98 ? 67.680 9.731 -14.409 1.00 50.06 98 GLU A N 1
ATOM 698 C CA . GLU A 1 98 ? 67.559 11.083 -13.870 1.00 50.06 98 GLU A CA 1
ATOM 699 C C . GLU A 1 98 ? 66.278 11.889 -14.173 1.00 50.06 98 GLU A C 1
ATOM 701 O O . GLU A 1 98 ? 65.978 12.239 -15.311 1.00 50.06 98 GLU A O 1
ATOM 706 N N . GLY A 1 99 ? 65.628 12.326 -13.089 1.00 52.16 99 GLY A N 1
ATOM 707 C CA . GLY A 1 99 ? 65.307 13.743 -12.900 1.00 52.16 99 GLY A CA 1
ATOM 708 C C . GLY A 1 99 ? 64.292 14.379 -13.851 1.00 52.16 99 GLY A C 1
ATOM 709 O O . GLY A 1 99 ? 64.624 15.318 -14.567 1.00 52.16 99 GLY A O 1
ATOM 710 N N . GLY A 1 100 ? 63.025 13.977 -13.760 1.00 59.84 100 GLY A N 1
ATOM 711 C CA . GLY A 1 100 ? 61.889 14.804 -14.181 1.00 59.84 100 GLY A CA 1
ATOM 712 C C . GLY A 1 100 ? 60.884 14.920 -13.032 1.00 59.84 100 GLY A C 1
ATOM 713 O O . GLY A 1 100 ? 60.690 13.929 -12.324 1.00 59.84 100 GLY A O 1
ATOM 714 N N . PRO A 1 101 ? 60.254 16.086 -12.784 1.00 57.41 101 PRO A N 1
ATOM 715 C CA . PRO A 1 101 ? 59.233 16.185 -11.748 1.00 57.41 101 PRO A CA 1
ATOM 716 C C . PRO A 1 101 ? 58.122 15.171 -12.035 1.00 57.41 101 PRO A C 1
ATOM 718 O O . PRO A 1 101 ? 57.767 14.948 -13.194 1.00 57.41 101 PRO A O 1
ATOM 721 N N . MET A 1 102 ? 57.592 14.564 -10.971 1.00 61.62 102 MET A N 1
ATOM 722 C CA . MET A 1 102 ? 56.429 13.676 -10.980 1.00 61.62 102 MET A CA 1
ATOM 723 C C . MET A 1 102 ? 55.236 14.426 -11.593 1.00 61.62 102 MET A C 1
ATOM 725 O O . MET A 1 102 ? 54.452 15.064 -10.894 1.00 61.62 102 MET A O 1
ATOM 729 N N . THR A 1 103 ? 55.145 14.441 -12.920 1.00 68.94 103 THR A N 1
ATOM 730 C CA . THR A 1 103 ? 54.049 15.090 -13.633 1.00 68.94 103 THR A CA 1
ATOM 731 C C . THR A 1 103 ? 52.902 14.101 -13.711 1.00 68.94 103 THR A C 1
ATOM 733 O O . THR A 1 103 ? 53.082 12.936 -14.067 1.00 68.94 103 THR A O 1
ATOM 736 N N . LEU A 1 104 ? 51.715 14.566 -13.315 1.00 70.25 104 LEU A N 1
ATOM 737 C CA . LEU A 1 104 ? 50.471 13.836 -13.522 1.00 70.25 104 LEU A CA 1
ATOM 738 C C . LEU A 1 104 ? 50.395 13.387 -14.991 1.00 70.25 104 LEU A C 1
ATOM 740 O O . LEU A 1 104 ? 50.825 14.151 -15.864 1.00 70.25 104 LEU A O 1
ATOM 744 N N . PRO A 1 105 ? 49.862 12.182 -15.277 1.00 73.81 105 PRO A N 1
ATOM 745 C CA . PRO A 1 105 ? 49.700 11.711 -16.646 1.00 73.81 105 PRO A CA 1
ATOM 746 C C . PRO A 1 105 ? 49.046 12.810 -17.483 1.00 73.81 105 PRO A C 1
ATOM 748 O O . PRO A 1 105 ? 48.026 13.384 -17.095 1.00 73.81 105 PRO A O 1
ATOM 751 N N . ARG A 1 106 ? 49.701 13.157 -18.595 1.00 66.12 106 ARG A N 1
ATOM 752 C CA . ARG A 1 106 ? 49.304 14.263 -19.465 1.00 66.12 106 ARG A CA 1
ATOM 753 C C . ARG A 1 106 ? 47.866 14.011 -19.916 1.00 66.12 106 ARG A C 1
ATOM 755 O O . ARG A 1 106 ? 47.603 13.016 -20.583 1.00 66.12 106 ARG A O 1
ATOM 762 N N . PHE A 1 107 ? 46.947 14.881 -19.503 1.00 64.94 107 PHE A N 1
ATOM 763 C CA . PHE A 1 107 ? 45.542 14.802 -19.887 1.00 64.94 107 PHE A CA 1
ATOM 764 C C . PHE A 1 107 ? 45.438 14.807 -21.417 1.00 64.94 107 PHE A C 1
ATOM 766 O O . PHE A 1 107 ? 45.785 15.802 -22.054 1.00 64.94 107 PHE A O 1
ATOM 773 N N . ASP A 1 108 ? 45.002 13.685 -21.990 1.00 66.56 108 ASP A N 1
ATOM 774 C CA . ASP A 1 108 ? 44.662 13.568 -23.404 1.00 66.56 108 ASP A CA 1
ATOM 775 C C . ASP A 1 108 ? 43.196 14.004 -23.592 1.00 66.56 108 ASP A C 1
ATOM 777 O O . ASP A 1 108 ? 42.289 13.313 -23.109 1.00 66.56 108 ASP A O 1
ATOM 781 N N . PRO A 1 109 ? 42.926 15.132 -24.280 1.00 61.03 109 PRO A N 1
ATOM 782 C CA . PRO A 1 109 ? 41.571 15.639 -24.491 1.00 61.03 109 PRO A CA 1
ATOM 783 C C . PRO A 1 109 ? 40.636 14.629 -25.168 1.00 61.03 109 PRO A C 1
ATOM 785 O O . PRO A 1 109 ? 39.419 14.715 -24.993 1.00 61.03 109 PRO A O 1
ATOM 788 N N . LEU A 1 110 ? 41.172 13.647 -25.903 1.00 53.81 110 LEU A N 1
ATOM 789 C CA . LEU A 1 110 ? 40.375 12.631 -26.592 1.00 53.81 110 LEU A CA 1
ATOM 790 C C . LEU A 1 110 ? 39.826 11.546 -25.653 1.00 53.81 110 LEU A C 1
ATOM 792 O O . LEU A 1 110 ? 38.814 10.927 -25.975 1.00 53.81 110 LEU A O 1
ATOM 796 N N . SER A 1 111 ? 40.384 11.382 -24.448 1.00 53.91 111 SER A N 1
ATOM 797 C CA . SER A 1 111 ? 39.826 10.475 -23.428 1.00 53.91 111 SER A CA 1
ATOM 798 C C . SER A 1 111 ? 38.506 10.976 -22.823 1.00 53.91 111 SER A C 1
ATOM 800 O O . SER A 1 111 ? 37.800 10.221 -22.157 1.00 53.91 111 SER A O 1
ATOM 802 N N . THR A 1 112 ? 38.120 12.234 -23.079 1.00 51.81 112 THR A N 1
ATOM 803 C CA . THR A 1 112 ? 36.804 12.770 -22.680 1.00 51.81 112 THR A CA 1
ATOM 804 C C . THR A 1 112 ? 35.687 12.489 -23.680 1.00 51.81 112 THR A C 1
ATOM 806 O O . THR A 1 112 ? 34.519 12.748 -23.372 1.00 51.81 112 THR A O 1
ATOM 809 N N . GLN A 1 113 ? 35.988 11.880 -24.834 1.00 54.88 113 GLN A N 1
ATOM 810 C CA . GLN A 1 113 ? 34.958 11.263 -25.664 1.00 54.88 113 GLN A CA 1
ATOM 811 C C . GLN A 1 113 ? 34.512 9.951 -25.015 1.00 54.88 113 GLN A C 1
ATOM 813 O O . GLN A 1 113 ? 34.702 8.855 -25.535 1.00 54.88 113 GLN A O 1
ATOM 818 N N . SER A 1 114 ? 33.852 10.063 -23.858 1.00 56.69 114 SER A N 1
ATOM 819 C CA . SER A 1 114 ? 32.851 9.072 -23.489 1.00 56.69 114 SER A CA 1
ATOM 820 C C . SER A 1 114 ? 31.888 9.010 -24.667 1.00 56.69 114 SER A C 1
ATOM 822 O O . SER A 1 114 ? 31.134 9.960 -24.891 1.00 56.69 114 SER A O 1
ATOM 824 N N . SER A 1 115 ? 32.005 7.937 -25.453 1.00 62.34 115 SER A N 1
ATOM 825 C CA . SER A 1 115 ? 31.135 7.613 -26.581 1.00 62.34 115 SER A CA 1
ATOM 826 C C . SER A 1 115 ? 29.693 7.992 -26.246 1.00 62.34 115 SER A C 1
ATOM 828 O O . SER A 1 115 ? 29.259 7.801 -25.107 1.00 62.34 115 SER A O 1
ATOM 830 N N . GLU A 1 116 ? 28.941 8.523 -27.210 1.00 68.19 116 GLU A N 1
ATOM 831 C CA . GLU A 1 116 ? 27.523 8.882 -27.044 1.00 68.19 116 GLU A CA 1
ATOM 832 C C . GLU A 1 116 ? 26.731 7.757 -26.333 1.00 68.19 116 GLU A C 1
ATOM 834 O O . GLU A 1 116 ? 25.878 8.022 -25.484 1.00 68.19 116 GLU A O 1
ATOM 839 N N . GLY A 1 117 ? 27.108 6.492 -26.578 1.00 70.44 117 GLY A N 1
ATOM 840 C CA . GLY A 1 117 ? 26.559 5.314 -25.904 1.00 70.44 117 GLY A CA 1
ATOM 841 C C . GLY A 1 117 ? 26.820 5.245 -24.390 1.00 70.44 117 GLY A C 1
ATOM 842 O O . GLY A 1 117 ? 25.941 4.824 -23.649 1.00 70.44 117 GLY A O 1
ATOM 843 N N . SER A 1 118 ? 27.968 5.722 -23.898 1.00 77.75 118 SER A N 1
ATOM 844 C CA . SER A 1 118 ? 28.301 5.778 -22.462 1.00 77.75 118 SER A CA 1
ATOM 845 C C . SER A 1 118 ? 27.433 6.794 -21.705 1.00 77.75 118 SER A C 1
ATOM 847 O O . SER A 1 118 ? 26.939 6.517 -20.611 1.00 77.75 118 SER A O 1
ATOM 849 N N . LYS A 1 119 ? 27.140 7.953 -22.314 1.00 81.88 119 LYS A N 1
ATOM 850 C CA . LYS A 1 119 ? 26.218 8.947 -21.729 1.00 81.88 119 LYS A CA 1
ATOM 851 C C . LYS A 1 119 ? 24.776 8.441 -21.706 1.00 81.88 119 LYS A C 1
ATOM 853 O O . LYS A 1 119 ? 24.054 8.688 -20.738 1.00 81.88 119 LYS A O 1
ATOM 858 N N . GLN A 1 120 ? 24.345 7.751 -22.761 1.00 89.62 120 GLN A N 1
ATOM 859 C CA . GLN A 1 120 ? 23.021 7.130 -22.815 1.00 89.62 120 GLN A CA 1
ATOM 860 C C . GLN A 1 120 ? 22.887 6.018 -21.768 1.00 89.62 120 GLN A C 1
ATOM 862 O O . GLN A 1 120 ? 21.904 6.008 -21.029 1.00 89.62 120 GLN A O 1
ATOM 867 N N . ASP A 1 121 ? 23.898 5.161 -21.628 1.00 91.12 121 ASP A N 1
ATOM 868 C CA . ASP A 1 121 ? 23.943 4.112 -20.607 1.00 91.12 121 ASP A CA 1
ATOM 869 C C . ASP A 1 121 ? 23.887 4.693 -19.182 1.00 91.12 121 ASP A C 1
ATOM 871 O O . ASP A 1 121 ? 23.077 4.263 -18.359 1.00 91.12 121 ASP A O 1
ATOM 875 N N . ALA A 1 122 ? 24.644 5.759 -18.900 1.00 92.81 122 ALA A N 1
ATOM 876 C CA . ALA A 1 122 ? 24.577 6.454 -17.614 1.00 92.81 122 ALA A CA 1
ATOM 877 C C . ALA A 1 122 ? 23.171 7.016 -17.317 1.00 92.81 122 ALA A C 1
ATOM 879 O O . ALA A 1 122 ? 22.656 6.860 -16.208 1.00 92.81 122 ALA A O 1
ATOM 880 N N . ARG A 1 123 ? 22.502 7.626 -18.308 1.00 95.38 123 ARG A N 1
ATOM 881 C CA . ARG A 1 123 ? 21.122 8.131 -18.155 1.00 95.38 123 ARG A CA 1
ATOM 882 C C . ARG A 1 123 ? 20.121 7.007 -17.899 1.00 95.38 123 ARG A C 1
ATOM 884 O O . ARG A 1 123 ? 19.226 7.169 -17.069 1.00 95.38 123 ARG A O 1
ATOM 891 N N . LEU A 1 124 ? 20.267 5.879 -18.595 1.00 97.00 124 LEU A N 1
ATOM 892 C CA . LEU A 1 124 ? 19.424 4.701 -18.391 1.00 97.00 124 LEU A CA 1
ATOM 893 C C . LEU A 1 124 ? 19.609 4.129 -16.984 1.00 97.00 124 LEU A C 1
ATOM 895 O O . LEU A 1 124 ? 18.615 3.855 -16.314 1.00 97.00 124 LEU A O 1
ATOM 899 N N . LYS A 1 125 ? 20.851 4.041 -16.497 1.00 96.88 125 LYS A N 1
ATOM 900 C CA . LYS A 1 125 ? 21.165 3.602 -15.128 1.00 96.88 125 LYS A CA 1
ATOM 901 C C . LYS A 1 125 ? 20.540 4.506 -14.071 1.00 96.88 125 LYS A C 1
ATOM 903 O O . LYS A 1 125 ? 19.891 4.003 -13.159 1.00 96.88 125 LYS A O 1
ATOM 908 N N . VAL A 1 126 ? 20.656 5.827 -14.219 1.00 97.81 126 VAL A N 1
ATOM 909 C CA . VAL A 1 126 ? 20.015 6.787 -13.301 1.00 97.81 126 VAL A CA 1
ATOM 910 C C . VAL A 1 126 ? 18.495 6.624 -13.315 1.00 97.81 126 VAL A C 1
ATOM 912 O O . VAL A 1 126 ? 17.865 6.594 -12.259 1.00 97.81 126 VAL A O 1
ATOM 915 N N . ARG A 1 127 ? 17.894 6.474 -14.502 1.00 97.94 127 ARG A N 1
ATOM 916 C CA . ARG A 1 127 ? 16.447 6.266 -14.624 1.00 97.94 127 ARG A CA 1
ATOM 917 C C . ARG A 1 127 ? 16.002 4.960 -13.970 1.00 97.94 127 ARG A C 1
ATOM 919 O O . ARG A 1 127 ? 14.980 4.953 -13.292 1.00 97.94 127 ARG A O 1
ATOM 926 N N . LEU A 1 128 ? 16.760 3.881 -14.148 1.00 98.44 128 LEU A N 1
ATOM 927 C CA . LEU A 1 128 ? 16.471 2.590 -13.531 1.00 98.44 128 LEU A CA 1
ATOM 928 C C . LEU A 1 128 ? 16.569 2.667 -12.004 1.00 98.44 128 LEU A C 1
ATOM 930 O O . LEU A 1 128 ? 15.630 2.262 -11.326 1.00 98.44 128 LEU A O 1
ATOM 934 N N . ALA A 1 129 ? 17.653 3.239 -11.476 1.00 98.25 129 ALA A N 1
ATOM 935 C CA . ALA A 1 129 ? 17.850 3.404 -10.038 1.00 98.25 129 ALA A CA 1
ATOM 936 C C . ALA A 1 129 ? 16.729 4.241 -9.404 1.00 98.25 129 ALA A C 1
ATOM 938 O O . ALA A 1 129 ? 16.192 3.878 -8.360 1.00 98.25 129 ALA A O 1
ATOM 939 N N . ARG A 1 130 ? 16.311 5.324 -10.074 1.00 98.31 130 ARG A N 1
ATOM 940 C CA . ARG A 1 130 ? 15.183 6.145 -9.623 1.00 98.31 130 ARG A CA 1
ATOM 941 C C . ARG A 1 130 ? 13.876 5.351 -9.572 1.00 98.31 130 ARG A C 1
ATOM 943 O O . ARG A 1 130 ? 13.186 5.408 -8.563 1.00 98.31 130 ARG A O 1
ATOM 950 N N . LEU A 1 131 ? 13.553 4.593 -10.622 1.00 98.50 131 LEU A N 1
ATOM 951 C CA . LEU A 1 131 ? 12.335 3.773 -10.656 1.00 98.50 131 LEU A CA 1
ATOM 952 C C . LEU A 1 131 ? 12.345 2.665 -9.594 1.00 98.50 131 LEU A C 1
ATOM 954 O O . LEU A 1 131 ? 11.310 2.368 -9.004 1.00 98.50 131 LEU A O 1
ATOM 958 N N . GLN A 1 132 ? 13.505 2.057 -9.338 1.00 98.12 132 GLN A N 1
ATOM 959 C CA . GLN A 1 132 ? 13.660 1.058 -8.279 1.00 98.12 132 GLN A CA 1
ATOM 960 C C . GLN A 1 132 ? 13.418 1.670 -6.897 1.00 98.12 132 GLN A C 1
ATOM 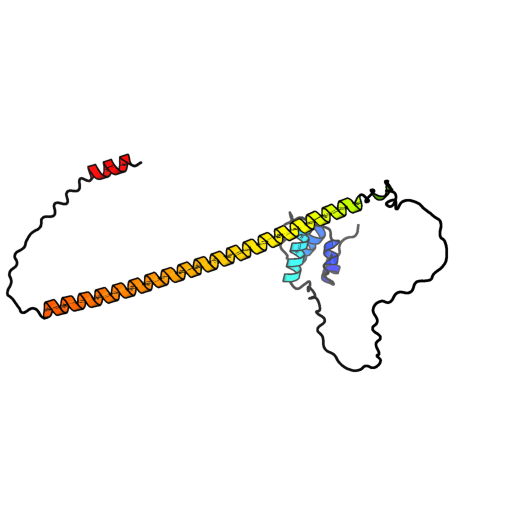962 O O . GLN A 1 132 ? 12.690 1.086 -6.097 1.00 98.12 132 GLN A O 1
ATOM 967 N N . LEU A 1 133 ? 13.966 2.861 -6.650 1.00 98.44 133 LEU A N 1
ATOM 968 C CA . LEU A 1 133 ? 13.757 3.587 -5.404 1.00 98.44 133 LEU A CA 1
ATOM 969 C C . LEU A 1 133 ? 12.288 4.005 -5.224 1.00 98.44 133 LEU A C 1
ATOM 971 O O . LEU A 1 133 ? 11.737 3.815 -4.147 1.00 98.44 133 LEU A O 1
ATOM 975 N N . GLU A 1 134 ? 11.639 4.532 -6.267 1.00 97.69 134 GLU A N 1
ATOM 976 C CA . GLU A 1 134 ? 10.215 4.909 -6.228 1.00 97.69 134 GLU A CA 1
ATOM 977 C C . GLU A 1 134 ? 9.321 3.697 -5.922 1.00 97.69 134 GLU A C 1
ATOM 979 O O . GLU A 1 134 ? 8.428 3.782 -5.079 1.00 97.69 134 GLU A O 1
ATOM 984 N N . LYS A 1 135 ? 9.597 2.542 -6.542 1.00 98.38 135 LYS A N 1
ATOM 985 C CA . LYS A 1 135 ? 8.894 1.287 -6.243 1.00 98.38 135 LYS A CA 1
ATOM 986 C C . LYS A 1 135 ? 9.050 0.893 -4.771 1.00 98.38 135 LYS A C 1
ATOM 988 O O . LYS A 1 135 ? 8.065 0.558 -4.121 1.00 98.38 135 LYS A O 1
ATOM 993 N N . GLU A 1 136 ? 10.279 0.910 -4.262 1.00 98.25 136 GLU A N 1
ATOM 994 C CA . GLU A 1 136 ? 10.584 0.508 -2.888 1.00 98.25 136 GLU A CA 1
ATOM 995 C C . GLU A 1 136 ? 9.964 1.468 -1.859 1.00 98.25 136 GLU A C 1
ATOM 997 O O . GLU A 1 136 ? 9.451 1.030 -0.830 1.00 98.25 136 GLU A O 1
ATOM 1002 N N . GLN A 1 137 ? 9.963 2.775 -2.139 1.00 97.75 137 GLN A N 1
ATOM 1003 C CA . GLN A 1 137 ? 9.289 3.770 -1.302 1.00 97.75 137 GLN A CA 1
ATOM 1004 C C . GLN A 1 137 ? 7.784 3.515 -1.242 1.00 97.75 137 GLN A C 1
ATOM 1006 O O . GLN A 1 137 ? 7.240 3.415 -0.146 1.00 97.75 137 GLN A O 1
ATOM 1011 N N . LEU A 1 138 ? 7.129 3.322 -2.391 1.00 98.38 138 LEU A N 1
ATOM 1012 C CA . LEU A 1 138 ? 5.691 3.055 -2.436 1.00 98.38 138 LEU A CA 1
ATOM 1013 C C . LEU A 1 138 ? 5.327 1.763 -1.690 1.00 98.38 138 LEU A C 1
ATOM 1015 O O . LEU A 1 138 ? 4.319 1.705 -0.989 1.00 98.38 138 LEU A O 1
ATOM 1019 N N . GLU A 1 139 ? 6.155 0.725 -1.816 1.00 98.19 139 GLU A N 1
ATOM 1020 C CA . GLU A 1 139 ? 5.967 -0.532 -1.096 1.00 98.19 139 GLU A CA 1
ATOM 1021 C C . GLU A 1 139 ? 6.092 -0.344 0.422 1.00 98.19 139 GLU A C 1
ATOM 1023 O O . GLU A 1 139 ? 5.226 -0.809 1.168 1.00 98.19 139 GLU A O 1
ATOM 1028 N N . ARG A 1 140 ? 7.105 0.394 0.892 1.00 98.25 140 ARG A N 1
ATOM 1029 C CA . ARG A 1 140 ? 7.246 0.733 2.317 1.00 98.25 140 ARG A CA 1
ATOM 1030 C C . ARG A 1 140 ? 6.081 1.569 2.829 1.00 98.25 140 ARG A C 1
ATOM 1032 O O . ARG A 1 140 ? 5.560 1.285 3.904 1.00 98.25 140 ARG A O 1
ATOM 1039 N N . GLU A 1 141 ? 5.658 2.579 2.077 1.00 98.19 141 GLU A N 1
ATOM 1040 C CA . GLU A 1 141 ? 4.521 3.429 2.439 1.00 98.19 141 GLU A CA 1
ATOM 1041 C C . GLU A 1 141 ? 3.232 2.617 2.545 1.00 98.19 141 GLU A C 1
ATOM 1043 O O . GLU A 1 141 ? 2.476 2.772 3.505 1.00 98.19 141 GLU A O 1
ATOM 1048 N N . PHE A 1 142 ? 2.997 1.710 1.596 1.00 98.62 142 PHE A N 1
ATOM 1049 C CA . PHE A 1 142 ? 1.851 0.812 1.630 1.00 98.62 142 PHE A CA 1
ATOM 1050 C C . PHE A 1 142 ? 1.884 -0.103 2.860 1.00 98.62 142 PHE A C 1
ATOM 1052 O O . PHE A 1 142 ? 0.875 -0.233 3.558 1.00 98.62 142 PHE A O 1
ATOM 1059 N N . GLN A 1 143 ? 3.041 -0.700 3.161 1.00 98.44 143 GLN A N 1
ATOM 1060 C CA . GLN A 1 143 ? 3.218 -1.549 4.341 1.00 98.44 143 GLN A CA 1
ATOM 1061 C C . GLN A 1 143 ? 2.983 -0.772 5.641 1.00 98.44 143 GLN A C 1
ATOM 1063 O O . GLN A 1 143 ? 2.215 -1.224 6.490 1.00 98.44 143 GLN A O 1
ATOM 1068 N N . LEU A 1 144 ? 3.573 0.418 5.769 1.00 98.50 144 LEU A N 1
ATOM 1069 C CA . LEU A 1 144 ? 3.416 1.266 6.947 1.00 98.50 144 LEU A CA 1
ATOM 1070 C C . LEU A 1 144 ? 1.964 1.719 7.120 1.00 98.50 144 LEU A C 1
ATOM 1072 O O . LEU A 1 144 ? 1.424 1.669 8.222 1.00 98.50 144 LEU A O 1
ATOM 1076 N N . LYS A 1 145 ? 1.301 2.124 6.031 1.00 98.38 145 LYS A N 1
ATOM 1077 C CA . LYS A 1 145 ? -0.110 2.518 6.061 1.00 98.38 145 LYS A CA 1
ATOM 1078 C C . LYS A 1 145 ? -0.993 1.370 6.544 1.00 98.38 145 LYS A C 1
ATOM 1080 O O . LYS A 1 145 ? -1.839 1.586 7.409 1.00 98.38 145 LYS A O 1
ATOM 1085 N N . ARG A 1 146 ? -0.756 0.156 6.038 1.00 98.56 146 ARG A N 1
ATOM 1086 C CA . ARG A 1 146 ? -1.450 -1.058 6.486 1.00 98.56 146 ARG A CA 1
ATOM 1087 C C . ARG A 1 146 ? -1.193 -1.348 7.967 1.00 98.56 146 ARG A C 1
ATOM 1089 O O . ARG A 1 146 ? -2.126 -1.686 8.686 1.00 98.56 146 ARG A O 1
ATOM 1096 N N . GLU A 1 147 ? 0.048 -1.220 8.435 1.00 98.44 147 GLU A N 1
ATOM 1097 C CA . GLU A 1 147 ? 0.392 -1.439 9.846 1.00 98.44 147 GLU A CA 1
ATOM 1098 C C . GLU A 1 147 ? -0.301 -0.424 10.767 1.00 98.44 147 GLU A C 1
ATOM 1100 O O . GLU A 1 147 ? -0.867 -0.799 11.794 1.00 98.44 147 GLU A O 1
ATOM 1105 N N . ILE A 1 148 ? -0.304 0.855 10.385 1.00 98.69 148 ILE A N 1
ATOM 1106 C CA . ILE A 1 148 ? -0.989 1.917 11.130 1.00 98.69 148 ILE A CA 1
ATOM 1107 C C . ILE A 1 148 ? -2.495 1.653 11.184 1.00 98.69 148 ILE A C 1
ATOM 1109 O O . ILE A 1 148 ? -3.107 1.829 12.236 1.00 98.69 148 ILE A O 1
ATOM 1113 N N . GLU A 1 149 ? -3.098 1.226 10.075 1.00 98.44 149 GLU A N 1
ATOM 1114 C CA . GLU A 1 149 ? -4.523 0.899 10.013 1.00 98.44 149 GLU A CA 1
ATOM 1115 C C . GLU A 1 149 ? -4.880 -0.272 10.935 1.00 98.44 149 GLU A C 1
ATOM 1117 O O . GLU A 1 149 ? -5.831 -0.164 11.709 1.00 98.44 149 GLU A O 1
ATOM 1122 N N . LEU A 1 150 ? -4.071 -1.337 10.940 1.00 98.56 150 LEU A N 1
ATOM 1123 C CA . LEU A 1 150 ? -4.242 -2.453 11.873 1.00 98.56 150 LEU A CA 1
ATOM 1124 C C . LEU A 1 150 ? -4.138 -1.991 13.330 1.00 98.56 150 LEU A C 1
ATOM 1126 O O . LEU A 1 150 ? -5.055 -2.234 14.110 1.00 98.56 150 LEU A O 1
ATOM 1130 N N . ARG A 1 151 ? -3.094 -1.229 13.688 1.00 98.44 151 ARG A N 1
ATOM 1131 C CA . ARG A 1 151 ? -2.960 -0.695 15.056 1.00 98.44 151 ARG A CA 1
ATOM 1132 C C . ARG A 1 151 ? -4.116 0.215 15.455 1.00 98.44 151 ARG A C 1
ATOM 1134 O O . ARG A 1 151 ? -4.500 0.245 16.623 1.00 98.44 151 ARG A O 1
ATOM 1141 N N . ARG A 1 152 ? -4.660 0.982 14.509 1.00 98.69 152 ARG A N 1
ATOM 1142 C CA . ARG A 1 152 ? -5.818 1.841 14.757 1.00 98.69 152 ARG A CA 1
ATOM 1143 C C . ARG A 1 152 ? -7.055 1.007 15.083 1.00 98.69 152 ARG A C 1
ATOM 1145 O O . ARG A 1 152 ? -7.729 1.330 16.058 1.00 98.69 152 ARG A O 1
ATOM 1152 N N . LEU A 1 153 ? -7.325 -0.038 14.300 1.00 98.62 153 LEU A N 1
ATOM 1153 C CA . LEU A 1 153 ? -8.440 -0.957 14.542 1.00 98.62 153 LEU A CA 1
ATOM 1154 C C . LEU A 1 153 ? -8.286 -1.683 15.884 1.00 98.62 153 LEU A C 1
ATOM 1156 O O . LEU A 1 153 ? -9.243 -1.744 16.653 1.00 98.62 153 LEU A O 1
ATOM 1160 N N . ASP A 1 154 ? -7.079 -2.142 16.217 1.00 98.19 154 ASP A N 1
ATOM 1161 C CA . ASP A 1 154 ? -6.800 -2.788 17.503 1.00 98.19 154 ASP A CA 1
ATOM 1162 C C . ASP A 1 154 ? -7.051 -1.840 18.686 1.00 98.19 154 ASP A C 1
ATOM 1164 O O . ASP A 1 154 ? -7.690 -2.214 19.672 1.00 98.19 154 ASP A O 1
ATOM 1168 N N . ALA A 1 155 ? -6.603 -0.584 18.585 1.00 98.50 155 ALA A N 1
ATOM 1169 C CA . ALA A 1 155 ? -6.843 0.429 19.611 1.00 98.50 155 ALA A CA 1
ATOM 1170 C C . ALA A 1 155 ? -8.332 0.796 19.741 1.00 98.50 155 ALA A C 1
ATOM 1172 O O . ALA A 1 155 ? -8.814 1.093 20.835 1.00 98.50 155 ALA A O 1
ATOM 1173 N N . GLU A 1 156 ? -9.075 0.794 18.635 1.00 98.19 156 GLU A N 1
ATOM 1174 C CA . GLU A 1 156 ? -10.521 1.012 18.636 1.00 98.19 156 GLU A CA 1
ATOM 1175 C C . GLU A 1 156 ? -11.267 -0.143 19.310 1.00 98.19 156 GLU A C 1
ATOM 1177 O O . GLU A 1 156 ? -12.103 0.103 20.181 1.00 98.19 156 GLU A O 1
ATOM 1182 N N . LEU A 1 157 ? -10.895 -1.388 19.009 1.00 98.50 157 LEU A N 1
ATOM 1183 C CA . LEU A 1 157 ? -11.444 -2.578 19.658 1.00 98.50 157 LEU A CA 1
ATOM 1184 C C . LEU A 1 157 ? -11.134 -2.588 21.161 1.00 98.50 157 LEU A C 1
ATOM 1186 O O . LEU A 1 157 ? -12.022 -2.856 21.972 1.00 98.50 157 LEU A O 1
ATOM 1190 N N . ALA A 1 158 ? -9.903 -2.245 21.549 1.00 98.25 158 ALA A N 1
ATOM 1191 C CA . ALA A 1 158 ? -9.512 -2.141 22.953 1.00 98.25 158 ALA A CA 1
ATOM 1192 C C . ALA A 1 158 ? -10.362 -1.105 23.708 1.00 98.25 158 ALA A C 1
ATOM 1194 O O . ALA A 1 158 ? -10.878 -1.403 24.786 1.00 98.25 158 ALA A O 1
ATOM 1195 N N . ARG A 1 159 ? -10.586 0.077 23.115 1.00 98.25 159 ARG A N 1
ATOM 1196 C CA . ARG A 1 159 ? -11.476 1.100 23.688 1.00 98.25 159 ARG A CA 1
ATOM 1197 C C . ARG A 1 159 ? -12.925 0.631 23.780 1.00 98.25 159 ARG A C 1
ATOM 1199 O O . ARG A 1 159 ? -13.566 0.869 24.798 1.00 98.25 159 ARG A O 1
ATOM 1206 N N . ALA A 1 160 ? -13.440 -0.044 22.753 1.00 98.00 160 ALA A N 1
ATOM 1207 C CA . ALA A 1 160 ? -14.800 -0.578 22.769 1.00 98.00 160 ALA A CA 1
ATOM 1208 C C . ALA A 1 160 ? -14.994 -1.592 23.909 1.00 98.00 160 ALA A C 1
ATOM 1210 O O . ALA A 1 160 ? -15.970 -1.498 24.652 1.00 98.00 160 ALA A O 1
ATOM 1211 N N . ARG A 1 161 ? -14.023 -2.494 24.113 1.00 98.12 161 ARG A N 1
ATOM 1212 C CA . ARG A 1 161 ? -14.020 -3.425 25.252 1.00 98.12 161 ARG A CA 1
ATOM 1213 C C . ARG A 1 161 ? -13.966 -2.710 26.596 1.00 98.12 161 ARG A C 1
ATOM 1215 O O . ARG A 1 161 ? -14.675 -3.101 27.514 1.00 98.12 161 ARG A O 1
ATOM 1222 N N . GLU A 1 162 ? -13.143 -1.675 26.732 1.00 97.81 162 GLU A N 1
ATOM 1223 C CA . GLU A 1 162 ? -13.059 -0.909 27.980 1.00 97.81 162 GLU A CA 1
ATOM 1224 C C . GLU A 1 162 ? -14.395 -0.231 28.322 1.00 97.81 162 GLU A C 1
ATOM 1226 O O . GLU A 1 162 ? -14.840 -0.268 29.468 1.00 97.81 162 GLU A O 1
ATOM 1231 N N . VAL A 1 163 ? -15.066 0.350 27.323 1.00 97.94 163 VAL A N 1
ATOM 1232 C CA . VAL A 1 163 ? -16.398 0.946 27.492 1.00 97.94 163 VAL A CA 1
ATOM 1233 C C . VAL A 1 163 ? -17.426 -0.110 27.895 1.00 97.94 163 VAL A C 1
ATOM 1235 O O . VAL A 1 163 ? -18.243 0.142 28.779 1.00 97.94 163 VAL A O 1
ATOM 1238 N N . GLU A 1 164 ? -17.383 -1.294 27.286 1.00 97.38 164 GLU A N 1
ATOM 1239 C CA . GLU A 1 164 ? -18.270 -2.403 27.640 1.00 97.38 164 GLU A CA 1
ATOM 1240 C C . GLU A 1 164 ? -18.053 -2.865 29.087 1.00 97.38 164 GLU A C 1
ATOM 1242 O O . GLU A 1 164 ? -19.021 -2.996 29.835 1.00 97.38 164 GLU A O 1
ATOM 1247 N N . LEU A 1 165 ? -16.798 -3.016 29.520 1.00 97.81 165 LEU A N 1
ATOM 1248 C CA . LEU A 1 165 ? -16.470 -3.365 30.903 1.00 97.81 165 LEU A CA 1
ATOM 1249 C C . LEU A 1 165 ? -16.970 -2.308 31.893 1.00 97.81 165 LEU A C 1
ATOM 1251 O O . LEU A 1 165 ? -17.648 -2.655 32.857 1.00 97.81 165 LEU A O 1
ATOM 1255 N N . LYS A 1 166 ? -16.720 -1.022 31.620 1.00 97.50 166 LYS A N 1
ATOM 1256 C CA . LYS A 1 166 ? -17.224 0.085 32.449 1.00 97.50 166 LYS A CA 1
ATOM 1257 C C . LYS A 1 166 ? -18.748 0.103 32.518 1.00 97.50 166 LYS A C 1
ATOM 1259 O O . LYS A 1 166 ? -19.316 0.367 33.572 1.00 97.50 166 LYS A O 1
ATOM 1264 N N . LYS A 1 167 ? -19.433 -0.199 31.412 1.00 97.50 167 LYS A N 1
ATOM 1265 C CA . LYS A 1 167 ? -20.897 -0.302 31.394 1.00 97.50 167 LYS A CA 1
ATOM 1266 C C . LYS A 1 167 ? -21.384 -1.438 32.295 1.00 97.50 167 LYS A C 1
ATOM 1268 O O . LYS A 1 167 ? -22.320 -1.228 33.061 1.00 97.50 167 LYS A O 1
ATOM 1273 N N . VAL A 1 168 ? -20.756 -2.612 32.211 1.00 97.56 168 VAL A N 1
ATOM 1274 C CA . VAL A 1 168 ? -21.096 -3.770 33.054 1.00 97.56 168 VAL A CA 1
ATOM 1275 C C . VAL A 1 168 ? -20.848 -3.466 34.533 1.00 97.56 168 VAL A C 1
ATOM 1277 O O . VAL A 1 168 ? -21.681 -3.804 35.370 1.00 97.56 168 VAL A O 1
ATOM 1280 N N . GLU A 1 169 ? -19.747 -2.790 34.859 1.00 96.62 169 GLU A N 1
ATOM 1281 C CA . GLU A 1 169 ? -19.422 -2.369 36.225 1.00 96.62 169 GLU A CA 1
ATOM 1282 C C . GLU A 1 169 ? -20.470 -1.398 36.784 1.00 96.62 169 GLU A C 1
ATOM 1284 O O . GLU A 1 169 ? -21.061 -1.665 37.830 1.00 96.62 169 GLU A O 1
ATOM 1289 N N . VAL A 1 170 ? -20.806 -0.340 36.040 1.00 97.69 170 VAL A N 1
ATOM 1290 C CA . VAL A 1 170 ? -21.852 0.622 36.430 1.00 97.69 170 VAL A CA 1
ATOM 1291 C C . VAL A 1 170 ? -23.217 -0.064 36.581 1.00 97.69 170 VAL A C 1
ATOM 1293 O O . VAL A 1 170 ? -23.973 0.229 37.511 1.00 97.69 170 VAL A O 1
ATOM 1296 N N . GLU A 1 171 ? -23.559 -1.007 35.703 1.00 96.75 171 GLU A N 1
ATOM 1297 C CA . GLU A 1 171 ? -24.799 -1.781 35.822 1.00 96.75 171 GLU A CA 1
ATOM 1298 C C . GLU A 1 171 ? -24.810 -2.656 37.089 1.00 96.75 171 GLU A C 1
ATOM 1300 O O . GLU A 1 171 ? -25.830 -2.762 37.772 1.00 96.75 171 GLU A O 1
ATOM 1305 N N . ALA A 1 172 ? -23.680 -3.267 37.447 1.00 96.94 172 ALA A N 1
ATOM 1306 C CA . ALA A 1 172 ? -23.565 -4.043 38.676 1.00 96.94 172 ALA A CA 1
ATOM 1307 C C . ALA A 1 172 ? -23.676 -3.151 39.925 1.00 96.94 172 ALA A C 1
ATOM 1309 O O . ALA A 1 172 ? -24.446 -3.467 40.835 1.00 96.94 172 ALA A O 1
ATOM 1310 N N . GLU A 1 173 ? -22.978 -2.013 39.955 1.00 96.00 173 GLU A N 1
ATOM 1311 C CA . GLU A 1 173 ? -23.037 -1.051 41.062 1.00 96.00 173 GLU A CA 1
ATOM 1312 C C . GLU A 1 173 ? -24.449 -0.496 41.269 1.00 96.00 173 GLU A C 1
ATOM 1314 O O . GLU A 1 173 ? -24.944 -0.430 42.397 1.00 96.00 173 GLU A O 1
ATOM 1319 N N . THR A 1 174 ? -25.137 -0.141 40.182 1.00 95.69 174 THR A N 1
ATOM 1320 C CA . THR A 1 174 ? -26.520 0.351 40.247 1.00 95.69 174 THR A CA 1
ATOM 1321 C C . THR A 1 174 ? -27.479 -0.717 40.765 1.00 95.69 174 THR A C 1
ATOM 1323 O O . THR A 1 174 ? -28.297 -0.413 41.635 1.00 95.69 174 THR A O 1
ATOM 1326 N N . LYS A 1 175 ? -27.346 -1.980 40.331 1.00 96.12 175 LYS A N 1
ATOM 1327 C CA . LYS A 1 175 ? -28.130 -3.105 40.875 1.00 96.12 175 LYS A CA 1
ATOM 1328 C C . LYS A 1 175 ? -27.885 -3.315 42.369 1.00 96.12 175 LYS A C 1
ATOM 1330 O O . LYS A 1 175 ? -28.840 -3.510 43.120 1.00 96.12 175 LYS A O 1
ATOM 1335 N N . VAL A 1 176 ? -26.630 -3.253 42.818 1.00 96.00 176 VAL A N 1
ATOM 1336 C CA . VAL A 1 176 ? -26.286 -3.373 44.245 1.00 96.00 176 VAL A CA 1
ATOM 1337 C C . VAL A 1 176 ? -26.904 -2.229 45.046 1.00 96.00 176 VAL A C 1
ATOM 1339 O O . VAL A 1 176 ? -27.534 -2.477 46.075 1.00 96.00 176 VAL A O 1
ATOM 1342 N N . LYS A 1 177 ? -26.791 -0.990 44.557 1.00 95.88 177 LYS A N 1
ATOM 1343 C CA . LYS A 1 177 ? -27.353 0.190 45.220 1.00 95.88 177 LYS A CA 1
ATOM 1344 C C . LYS A 1 177 ? -28.879 0.131 45.303 1.00 95.88 177 LYS A C 1
ATOM 1346 O O . LYS A 1 177 ? -29.431 0.405 46.363 1.00 95.88 177 LYS A O 1
ATOM 1351 N N . MET A 1 178 ? -29.553 -0.288 44.231 1.00 95.44 178 MET A N 1
ATOM 1352 C CA . MET A 1 178 ? -31.005 -0.504 44.225 1.00 95.44 178 MET A CA 1
ATOM 1353 C C . MET A 1 178 ? -31.424 -1.540 45.267 1.00 95.44 178 MET A C 1
ATOM 1355 O O . MET A 1 178 ? -32.278 -1.257 46.102 1.00 95.44 178 MET A O 1
ATOM 1359 N N . ARG A 1 179 ? -30.753 -2.697 45.303 1.00 94.31 179 ARG A N 1
ATOM 1360 C CA . ARG A 1 179 ? -31.026 -3.738 46.301 1.00 94.31 179 ARG A CA 1
ATOM 1361 C C . ARG A 1 179 ? -30.796 -3.246 47.732 1.00 94.31 179 ARG A C 1
ATOM 1363 O O . ARG A 1 179 ? -31.538 -3.606 48.640 1.00 94.31 179 ARG A O 1
ATOM 1370 N N . GLN A 1 180 ? -29.772 -2.423 47.954 1.00 94.31 180 GLN A N 1
ATOM 1371 C CA . GLN A 1 180 ? -29.503 -1.842 49.268 1.00 94.31 180 GLN A CA 1
ATOM 1372 C C . GLN A 1 180 ? -30.608 -0.867 49.698 1.00 94.31 180 GLN A C 1
ATOM 1374 O O . GLN A 1 180 ? -31.010 -0.888 50.859 1.00 94.31 180 GLN A O 1
ATOM 1379 N N . LEU A 1 181 ? -31.125 -0.054 48.772 1.00 93.00 181 LEU A N 1
ATOM 1380 C CA . LEU A 1 181 ? -32.257 0.839 49.028 1.00 93.00 181 LEU A CA 1
ATOM 1381 C C . LEU A 1 181 ? -33.550 0.060 49.316 1.00 93.00 181 LEU A C 1
ATOM 1383 O O . LEU A 1 181 ? -34.264 0.413 50.250 1.00 93.00 181 LEU A O 1
ATOM 1387 N N . GLU A 1 182 ? -33.826 -1.023 48.586 1.00 91.56 182 GLU A N 1
ATOM 1388 C CA . GLU A 1 182 ? -34.969 -1.911 48.857 1.00 91.56 182 GLU A CA 1
ATOM 1389 C C . GLU A 1 182 ? -34.887 -2.538 50.254 1.00 91.56 182 GLU A C 1
ATOM 1391 O O . GLU A 1 182 ? -35.875 -2.558 50.987 1.00 91.56 182 GLU A O 1
ATOM 1396 N N . LEU A 1 183 ? -33.700 -3.002 50.659 1.00 92.12 183 LEU A N 1
ATOM 1397 C CA . LEU A 1 183 ? -33.481 -3.544 52.001 1.00 92.12 183 LEU A CA 1
ATOM 1398 C C . LEU A 1 183 ? -33.676 -2.482 53.092 1.00 92.12 183 LEU A C 1
ATOM 1400 O O . LEU A 1 183 ? -34.258 -2.790 54.128 1.00 92.12 183 LEU A O 1
ATOM 1404 N N . GLN A 1 184 ? -33.237 -1.239 52.864 1.00 90.38 184 GLN A N 1
ATOM 1405 C CA . GLN A 1 184 ? -33.473 -0.130 53.799 1.00 90.38 184 GLN A CA 1
ATOM 1406 C C . GLN A 1 184 ? -34.958 0.247 53.899 1.00 90.38 184 GLN A C 1
ATOM 1408 O O . GLN A 1 184 ? -35.437 0.533 54.994 1.00 90.38 184 GLN A O 1
ATOM 1413 N N . GLN A 1 185 ? -35.704 0.216 52.788 1.00 85.44 185 GLN A N 1
ATOM 1414 C CA . GLN A 1 185 ? -37.156 0.417 52.811 1.00 85.44 185 GLN A CA 1
ATOM 1415 C C . GLN A 1 185 ? -37.857 -0.710 53.581 1.00 85.44 185 GLN A C 1
ATOM 1417 O O . GLN A 1 185 ? -38.677 -0.441 54.458 1.00 85.44 185 GLN A O 1
ATOM 1422 N N . ALA A 1 186 ? -37.489 -1.965 53.314 1.00 78.00 186 ALA A N 1
ATOM 1423 C CA . ALA A 1 186 ? -38.068 -3.134 53.971 1.00 78.00 186 ALA A CA 1
ATOM 1424 C C . ALA A 1 186 ? -37.711 -3.244 55.465 1.00 78.00 186 ALA A C 1
ATOM 1426 O O . ALA A 1 186 ? -38.464 -3.852 56.223 1.00 78.00 186 ALA A O 1
ATOM 1427 N N . SER A 1 187 ? -36.584 -2.669 55.905 1.00 75.69 187 SER A N 1
ATOM 1428 C CA . SER A 1 187 ? -36.189 -2.650 57.320 1.00 75.69 187 SER A CA 1
ATOM 1429 C C . SER A 1 187 ? -36.717 -1.440 58.096 1.00 75.69 187 SER A C 1
ATOM 1431 O O . SER A 1 187 ? -36.453 -1.339 59.295 1.00 75.69 187 SER A O 1
ATOM 1433 N N . SER A 1 188 ? -37.419 -0.506 57.448 1.00 52.59 188 SER A N 1
ATOM 1434 C CA . SER A 1 188 ? -38.091 0.585 58.154 1.00 52.59 188 SER A CA 1
ATOM 1435 C C . SER A 1 188 ? -39.396 0.065 58.784 1.00 52.59 188 SER A C 1
ATOM 1437 O O . SER A 1 188 ? -40.157 -0.640 58.117 1.00 52.59 188 SER A O 1
ATOM 1439 N N . PRO A 1 189 ? -39.666 0.333 60.077 1.00 58.09 189 PRO A N 1
ATOM 1440 C CA . PRO A 1 189 ? -40.915 -0.094 60.708 1.00 58.09 189 PRO A CA 1
ATOM 1441 C C . PRO A 1 189 ? -42.115 0.596 60.034 1.00 58.09 189 PRO A C 1
ATOM 1443 O O . PRO A 1 189 ? -41.945 1.693 59.497 1.00 58.09 189 PRO A O 1
ATOM 1446 N N . PRO A 1 190 ? -43.335 0.016 60.078 1.00 50.78 190 PRO A N 1
ATOM 1447 C CA . PRO A 1 190 ? -44.521 0.634 59.498 1.00 50.78 190 PRO A CA 1
ATOM 1448 C C . PRO A 1 190 ? -44.916 1.850 60.345 1.00 50.78 190 PRO A C 1
ATOM 1450 O O . PRO A 1 190 ? -45.770 1.774 61.225 1.00 50.78 190 PRO A O 1
ATOM 1453 N N . VAL A 1 191 ? -44.263 2.986 60.114 1.00 46.53 191 VAL A N 1
ATOM 1454 C CA . VAL A 1 191 ? -44.733 4.276 60.607 1.00 46.53 191 VAL A CA 1
ATOM 1455 C C . VAL A 1 191 ? -45.857 4.684 59.674 1.00 46.53 191 VAL A C 1
ATOM 1457 O O . VAL A 1 191 ? -45.654 4.917 58.482 1.00 46.53 191 VAL A O 1
ATOM 1460 N N . ALA A 1 192 ? -47.065 4.678 60.229 1.00 48.22 192 ALA A N 1
ATOM 1461 C CA . ALA A 1 192 ? -48.268 5.142 59.573 1.00 48.22 192 ALA A CA 1
ATOM 1462 C C . ALA A 1 192 ? -48.022 6.470 58.839 1.00 48.22 192 ALA A C 1
ATOM 1464 O O . ALA A 1 192 ? -47.379 7.381 59.357 1.00 48.22 192 ALA A O 1
ATOM 1465 N N . ALA A 1 193 ? -48.557 6.518 57.622 1.00 52.38 193 ALA A N 1
ATOM 1466 C CA . ALA A 1 193 ? -48.709 7.663 56.743 1.00 52.38 193 ALA A CA 1
ATOM 1467 C C . ALA A 1 193 ? -48.541 9.045 57.407 1.00 52.38 193 ALA A C 1
ATOM 1469 O O . ALA A 1 193 ? -49.340 9.471 58.238 1.00 52.38 193 ALA A O 1
ATOM 1470 N N . SER A 1 194 ? -47.564 9.807 56.928 1.00 45.84 194 SER A N 1
ATOM 1471 C CA . SER A 1 194 ? -47.649 11.267 56.892 1.00 45.84 194 SER A CA 1
ATOM 1472 C C . SER A 1 194 ? -47.138 11.737 55.539 1.00 45.84 194 SER A C 1
ATOM 1474 O O . SER A 1 194 ? -45.972 12.057 55.342 1.00 45.84 194 SER A O 1
ATOM 1476 N N . LEU A 1 195 ? -48.063 11.701 54.580 1.00 49.19 195 LEU A N 1
ATOM 1477 C CA . LEU A 1 195 ? -47.987 12.397 53.304 1.00 49.19 195 LEU A CA 1
ATOM 1478 C C . LEU A 1 195 ? -48.127 13.901 53.582 1.00 49.19 195 LEU A C 1
ATOM 1480 O O . LEU A 1 195 ? -49.228 14.442 53.555 1.00 49.19 195 LEU A O 1
ATOM 1484 N N . SER A 1 196 ? -47.020 14.589 53.852 1.00 46.78 196 SER A N 1
ATOM 1485 C CA . SER A 1 196 ? -46.931 16.021 53.560 1.00 46.78 196 SER A CA 1
ATOM 1486 C C . SER A 1 196 ? -46.380 16.157 52.147 1.00 46.78 196 SER A C 1
ATOM 1488 O O . SER A 1 196 ? -45.173 16.140 51.916 1.00 46.78 196 SER A O 1
ATOM 1490 N N . GLN A 1 197 ? -47.311 16.206 51.205 1.00 44.12 197 GLN A N 1
ATOM 1491 C CA . GLN A 1 197 ? -47.110 16.546 49.808 1.00 44.12 197 GLN A CA 1
ATOM 1492 C C . GLN A 1 197 ? -46.542 17.974 49.729 1.00 44.12 197 GLN A C 1
ATOM 1494 O O . GLN A 1 197 ? -47.285 18.949 49.726 1.00 44.12 197 GLN A O 1
ATOM 1499 N N . THR A 1 198 ? -45.217 18.120 49.727 1.00 47.69 198 THR A N 1
ATOM 1500 C CA . THR A 1 198 ? -44.557 19.368 49.328 1.00 47.69 198 THR A CA 1
ATOM 1501 C C . THR A 1 198 ? -44.512 19.408 47.809 1.00 47.69 198 THR A C 1
ATOM 1503 O O . THR A 1 198 ? -43.596 18.908 47.159 1.00 47.69 198 THR A O 1
ATOM 1506 N N . GLU A 1 199 ? -45.571 19.976 47.247 1.00 43.34 199 GLU A N 1
ATOM 1507 C CA . GLU A 1 199 ? -45.683 20.369 45.851 1.00 43.34 199 GLU A CA 1
ATOM 1508 C C . GLU A 1 199 ? -44.638 21.461 45.562 1.00 43.34 199 GLU A C 1
ATOM 1510 O O . GLU A 1 199 ? -44.846 22.646 45.811 1.00 43.34 199 GLU A O 1
ATOM 1515 N N . VAL A 1 200 ? -43.453 21.057 45.098 1.00 47.34 200 VAL A N 1
ATOM 1516 C CA . VAL A 1 200 ? -42.481 21.987 44.517 1.00 47.34 200 VAL A CA 1
ATOM 1517 C C . VAL A 1 200 ? -42.905 22.209 43.070 1.00 47.34 200 VAL A C 1
ATOM 1519 O O . VAL A 1 200 ? -42.564 21.436 42.175 1.00 47.34 200 VAL A O 1
ATOM 1522 N N . GLN A 1 201 ? -43.705 23.251 42.862 1.00 46.69 201 GLN A N 1
ATOM 1523 C CA . GLN A 1 201 ? -44.068 23.772 41.551 1.00 46.69 201 GLN A CA 1
ATOM 1524 C C . GLN A 1 201 ? -42.795 24.281 40.853 1.00 46.69 201 GLN A C 1
ATOM 1526 O O . GLN A 1 201 ? -42.325 25.388 41.110 1.00 46.69 201 GLN A O 1
ATOM 1531 N N . PHE A 1 202 ? -42.198 23.453 39.993 1.00 41.03 202 PHE A N 1
ATOM 1532 C CA . PHE A 1 202 ? -41.159 23.900 39.070 1.00 41.03 202 PHE A CA 1
ATOM 1533 C C . PHE A 1 202 ? -41.827 24.637 37.913 1.00 41.03 202 PHE A C 1
ATOM 1535 O O . PHE A 1 202 ? -42.378 24.030 36.996 1.00 41.03 202 PHE A O 1
ATOM 1542 N N . ASP A 1 203 ? -41.780 25.961 37.979 1.00 46.59 203 ASP A N 1
ATOM 1543 C CA . ASP A 1 203 ? -42.211 26.835 36.899 1.00 46.59 203 ASP A CA 1
ATOM 1544 C C . ASP A 1 203 ? -41.150 26.802 35.781 1.00 46.59 203 ASP A C 1
ATOM 1546 O O . ASP A 1 203 ? -40.203 27.586 35.744 1.00 46.59 203 ASP A O 1
ATOM 1550 N N . CYS A 1 204 ? -41.243 25.809 34.893 1.00 46.03 204 CYS A N 1
ATOM 1551 C CA . CYS A 1 204 ? -40.426 25.722 33.682 1.00 46.03 204 CYS A CA 1
ATOM 1552 C C . CYS A 1 204 ? -41.093 26.475 32.522 1.00 46.03 204 CYS A C 1
ATOM 1554 O O . CYS A 1 204 ? -41.304 25.909 31.450 1.00 46.03 204 CYS A O 1
ATOM 1556 N N . SER A 1 205 ? -41.396 27.762 32.702 1.00 55.97 205 SER A N 1
ATOM 1557 C CA . SER A 1 205 ? -41.686 28.644 31.569 1.00 55.97 205 SER A CA 1
ATOM 1558 C C . SER A 1 205 ? -40.364 29.080 30.930 1.00 55.97 205 SER A C 1
ATOM 1560 O O . SER A 1 205 ? -39.847 30.169 31.169 1.00 55.97 205 SER A O 1
ATOM 1562 N N . LEU A 1 206 ? -39.754 28.183 30.153 1.00 60.09 206 LEU A N 1
ATOM 1563 C CA . LEU A 1 206 ? -38.675 28.554 29.241 1.00 60.09 206 LEU A CA 1
ATOM 1564 C C . LEU A 1 206 ? -39.307 29.257 28.036 1.00 60.09 206 LEU A C 1
ATOM 1566 O O . LEU A 1 206 ? -39.916 28.605 27.188 1.00 60.09 206 LEU A O 1
ATOM 1570 N N . ASP A 1 207 ? -39.152 30.581 27.970 1.00 67.44 207 ASP A N 1
ATOM 1571 C CA . ASP A 1 207 ? -39.550 31.409 26.828 1.00 6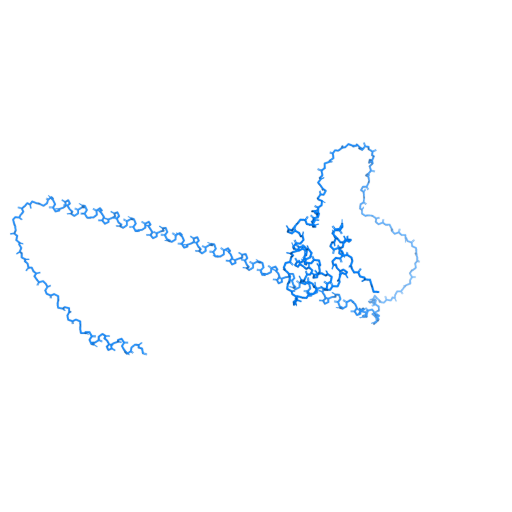7.44 207 ASP A CA 1
ATOM 1572 C C . ASP A 1 207 ? -38.840 30.930 25.552 1.00 67.44 207 ASP A C 1
ATOM 1574 O O . ASP A 1 207 ? -37.709 31.322 25.237 1.00 67.44 207 ASP A O 1
ATOM 1578 N N . TYR A 1 208 ? -39.523 30.068 24.801 1.00 71.06 208 TYR A N 1
ATOM 1579 C CA . TYR A 1 208 ? -39.052 29.486 23.543 1.00 71.06 208 TYR A CA 1
ATOM 1580 C C . TYR A 1 208 ? -38.662 30.551 22.505 1.00 71.06 208 TYR A C 1
ATOM 1582 O O . TYR A 1 208 ? -37.782 30.311 21.674 1.00 71.06 208 TYR A O 1
ATOM 1590 N N . ASP A 1 209 ? -39.251 31.744 22.580 1.00 70.06 209 ASP A N 1
ATOM 1591 C CA . ASP A 1 209 ? -38.926 32.863 21.692 1.00 70.06 209 ASP A CA 1
ATOM 1592 C C . ASP A 1 209 ? -37.550 33.471 21.986 1.00 70.06 209 ASP A C 1
ATOM 1594 O O . ASP A 1 209 ? -36.829 33.869 21.066 1.00 70.06 209 ASP A O 1
ATOM 1598 N N . LYS A 1 210 ? -37.116 33.457 23.251 1.00 71.31 210 LYS A N 1
ATOM 1599 C CA . LYS A 1 210 ? -35.772 33.908 23.637 1.00 71.31 210 LYS A CA 1
ATOM 1600 C C . LYS A 1 210 ? -34.701 32.932 23.157 1.00 71.31 210 LYS A C 1
ATOM 1602 O O . LYS A 1 210 ? -33.646 33.359 22.692 1.00 71.31 210 LYS A O 1
ATOM 1607 N N . LEU A 1 211 ? -34.998 31.631 23.211 1.00 74.44 211 LEU A N 1
ATOM 1608 C CA . LEU A 1 211 ? -34.096 30.584 22.733 1.00 74.4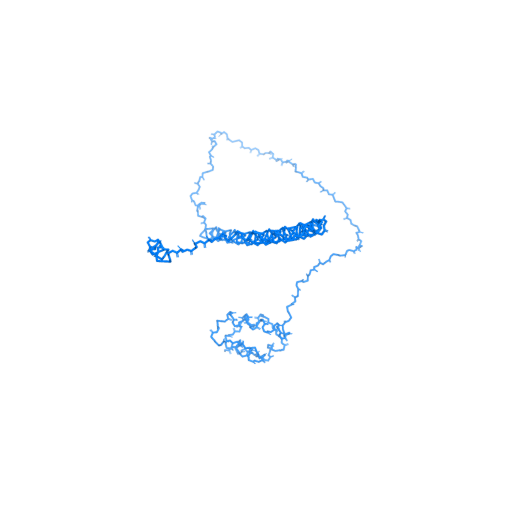4 211 LEU A CA 1
ATOM 1609 C C . LEU A 1 211 ? -33.966 30.600 21.201 1.00 74.44 211 LEU A C 1
ATOM 1611 O O . LEU A 1 211 ? -32.858 30.493 20.682 1.00 74.44 211 LEU A O 1
ATOM 1615 N N . LYS A 1 212 ? -35.070 30.814 20.470 1.00 74.06 212 LYS A N 1
ATOM 1616 C CA . LYS A 1 212 ? -35.030 30.987 19.008 1.00 74.06 212 LYS A CA 1
ATOM 1617 C C . LYS A 1 212 ? -34.241 32.224 18.585 1.00 74.06 212 LYS A C 1
ATOM 1619 O O . LYS A 1 212 ? -33.449 32.130 17.652 1.00 74.06 212 LYS A O 1
ATOM 1624 N N . SER A 1 213 ? -34.417 33.352 19.277 1.00 74.31 213 SER A N 1
ATOM 1625 C CA . SER A 1 213 ? -33.666 34.584 18.996 1.00 74.31 213 SER A CA 1
ATOM 1626 C C . SER A 1 213 ? -32.158 34.407 19.222 1.00 74.31 213 SER A C 1
ATOM 1628 O O . SER A 1 213 ? -31.353 34.795 18.378 1.00 74.31 213 SER A O 1
ATOM 1630 N N . ALA A 1 214 ? -31.764 33.732 20.308 1.00 72.44 214 ALA A 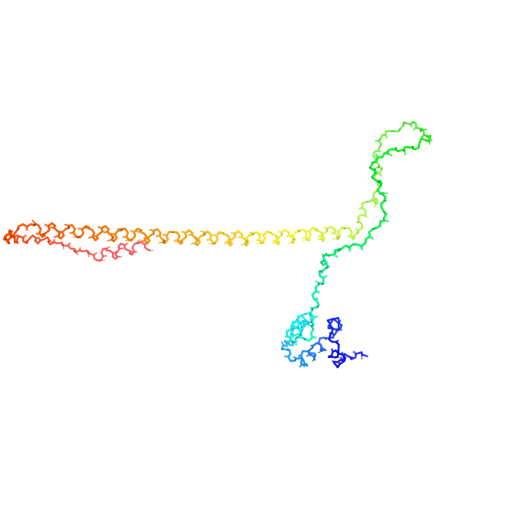N 1
ATOM 1631 C CA . ALA A 1 214 ? -30.358 33.454 20.597 1.00 72.44 214 ALA A CA 1
ATOM 1632 C C . ALA A 1 214 ? -29.699 32.536 19.552 1.00 72.44 214 ALA A C 1
ATOM 1634 O O . ALA A 1 214 ? -28.542 32.741 19.199 1.00 72.44 214 ALA A O 1
ATOM 1635 N N . ILE A 1 215 ? -30.436 31.549 19.031 1.00 75.69 215 ILE A N 1
ATOM 1636 C CA . ILE A 1 215 ? -29.931 30.647 17.987 1.00 75.69 215 ILE A CA 1
ATOM 1637 C C . ILE A 1 215 ? -29.808 31.374 16.639 1.00 75.69 215 ILE A C 1
ATOM 1639 O O . ILE A 1 215 ? -28.848 31.132 15.914 1.00 75.69 215 ILE A O 1
ATOM 1643 N N . LEU A 1 216 ? -30.731 32.287 16.311 1.00 70.31 216 LEU A N 1
ATOM 1644 C CA . LEU A 1 216 ? -30.684 33.039 15.051 1.00 70.31 216 LEU A CA 1
ATOM 1645 C C . LEU A 1 216 ? -29.557 34.080 14.988 1.00 70.31 216 LEU A C 1
ATOM 1647 O O . LEU A 1 216 ? -29.152 34.443 13.895 1.00 70.31 216 LEU A O 1
ATOM 1651 N N . LEU A 1 217 ? -29.065 34.568 16.129 1.00 68.25 217 LEU A N 1
ATOM 1652 C CA . LEU A 1 217 ? -27.935 35.507 16.193 1.00 68.25 217 LEU A CA 1
ATOM 1653 C C . LEU A 1 217 ? -26.564 34.817 16.119 1.00 68.25 217 LEU A C 1
ATOM 1655 O O . LEU A 1 217 ? -25.544 35.496 16.013 1.00 68.25 217 LEU A O 1
ATOM 1659 N N . ALA A 1 218 ? -26.533 33.487 16.220 1.00 66.25 218 ALA A N 1
ATOM 1660 C CA . ALA A 1 218 ? -25.310 32.689 16.200 1.00 66.25 218 ALA A CA 1
ATOM 1661 C C . ALA A 1 218 ? -24.972 32.109 14.809 1.00 66.25 218 ALA A C 1
ATOM 1663 O O . ALA A 1 218 ? -23.962 31.414 14.681 1.00 66.25 218 ALA A O 1
ATOM 1664 N N . TYR A 1 219 ? -25.791 32.398 13.793 1.00 56.47 219 TYR A N 1
ATOM 1665 C CA . TYR A 1 219 ? -25.582 32.067 12.378 1.00 56.47 219 TYR A CA 1
ATOM 1666 C C . TYR A 1 219 ? -25.611 33.338 11.529 1.00 56.47 219 TYR A C 1
ATOM 1668 O O . TYR A 1 219 ? -24.886 33.360 10.510 1.00 56.47 219 TYR A O 1
#

Sequence (219 aa):
MATFDIAGFTAKPSLALLDVCRKRDLQEVATHYGISVSTGLRKAELKAALVSGLLEKGVVVMQPPSIPGPAGPSAAPHVPSQVIEPSVSTPVGQGLPEGGPMTLPRFDPLSTQSSEGSKQDARLKVRLARLQLEKEQLEREFQLKREIELRRLDAELARAREVELKKVEVEAETKVKMRQLELQQASSPPVAASLSQTEVQFDCSLDYDKLKSAILLAY